Protein AF-A0A6N2MZP7-F1 (afdb_monomer)

pLDDT: mean 82.88, std 19.21, range [31.09, 98.25]

Organism: Salix viminalis (NCBI:txid40686)

Radius of gyration: 21.7 Å; Cα contacts (8 Å, |Δi|>4): 270; chains: 1; bounding box: 64×43×62 Å

Foldseek 3Di:
DVVLVVLLVCLLPHDLVSVVVSLVVLLVVLVVLQVVPPDDPVVLVSLLSLLVSLLNQLFDDLVCQVCLQQVPPVNVVSVVVSVVSNPSSLVSLLSSCVSCVQSSLVSLQVLCVVQLPDPDLSCLRSLLSSLVSLLSNLVNDDLVCLLVCPDCNVVVLVCLLQGDGPNLLRQSNLLSSLSSNLSSLSNCLNVVVSVVSNLCCCLDCSHCVPPDPVRNLNSLVSVLSSCVSNVVSCLVVLVVSCVSCVVVVVVLVVVVVVVVPDDDDDPVVVVVVSVVCVPPRCCSSVVSSVVSVVVVVVD

Structure (mmCIF, N/CA/C/O backbone):
data_AF-A0A6N2MZP7-F1
#
_entry.id   AF-A0A6N2MZP7-F1
#
loop_
_atom_site.group_PDB
_atom_site.id
_atom_site.type_symbol
_atom_site.label_atom_id
_atom_site.label_alt_id
_atom_site.label_comp_id
_atom_site.label_asym_id
_atom_site.label_entity_id
_atom_site.label_seq_id
_atom_site.pdbx_PDB_ins_code
_atom_site.Cartn_x
_atom_site.Cartn_y
_atom_site.Cartn_z
_atom_site.occupancy
_atom_site.B_iso_or_equiv
_atom_site.auth_seq_id
_atom_site.auth_comp_id
_atom_site.auth_asym_id
_atom_site.auth_atom_id
_atom_site.pdbx_PDB_model_num
ATOM 1 N N . MET A 1 1 ? -22.505 4.270 25.447 1.00 50.53 1 MET A N 1
ATOM 2 C CA . MET A 1 1 ? -22.653 3.051 24.611 1.00 50.53 1 MET A CA 1
ATOM 3 C C . MET A 1 1 ? -23.547 3.249 23.389 1.00 50.53 1 MET A C 1
ATOM 5 O O . MET A 1 1 ? -23.075 2.919 22.314 1.00 50.53 1 MET A O 1
ATOM 9 N N . LYS A 1 2 ? -24.764 3.816 23.495 1.00 56.28 2 LYS A N 1
ATOM 10 C CA . LYS A 1 2 ? -25.564 4.206 22.306 1.00 56.28 2 LYS A CA 1
ATOM 11 C C . LYS A 1 2 ? -24.801 5.143 21.355 1.00 56.28 2 LYS A C 1
ATOM 13 O O . LYS A 1 2 ? -24.901 5.003 20.145 1.00 56.28 2 LYS A O 1
ATOM 18 N N . TYR A 1 3 ? -23.960 6.007 21.923 1.00 61.19 3 TYR A N 1
ATOM 19 C CA . TYR A 1 3 ? -23.133 6.946 21.171 1.00 61.19 3 TYR A CA 1
ATOM 20 C C . TYR A 1 3 ? -22.141 6.284 20.206 1.00 61.19 3 TYR A C 1
ATOM 22 O O . TYR A 1 3 ? -22.028 6.772 19.101 1.00 61.19 3 TYR A O 1
ATOM 30 N N . CYS A 1 4 ? -21.496 5.153 20.534 1.00 66.50 4 CYS A N 1
ATOM 31 C CA . CYS A 1 4 ? -20.529 4.530 19.610 1.00 66.50 4 CYS A CA 1
ATOM 32 C C . CYS A 1 4 ? -21.203 3.960 18.355 1.00 66.50 4 CYS A C 1
ATOM 34 O O . CYS A 1 4 ? -20.710 4.169 17.254 1.00 66.50 4 CYS A O 1
ATOM 36 N N . HIS A 1 5 ? -22.344 3.279 18.507 1.00 72.31 5 HIS A N 1
ATOM 37 C CA . HIS A 1 5 ? -23.107 2.781 17.357 1.00 72.31 5 HIS A CA 1
ATOM 38 C C . HIS A 1 5 ? -23.612 3.928 16.479 1.00 72.31 5 HIS A C 1
ATOM 40 O O . HIS A 1 5 ? -23.524 3.841 15.258 1.00 72.31 5 HIS A O 1
ATOM 46 N N . LEU A 1 6 ? -24.081 5.014 17.102 1.00 71.06 6 LEU A N 1
ATOM 47 C CA . LEU A 1 6 ? -24.488 6.212 16.379 1.00 71.06 6 LEU A CA 1
ATOM 48 C C . LEU A 1 6 ? -23.296 6.864 15.667 1.00 71.06 6 LEU A C 1
ATOM 50 O O . LEU A 1 6 ? -23.404 7.162 14.490 1.00 71.06 6 LEU A O 1
ATOM 54 N N . SER A 1 7 ? -22.145 7.007 16.326 1.00 74.88 7 SER A N 1
ATOM 55 C CA . SER A 1 7 ? -20.925 7.543 15.712 1.00 74.88 7 SER A CA 1
ATOM 56 C C . SER A 1 7 ? -20.501 6.741 14.484 1.00 74.88 7 SER A C 1
ATOM 58 O O . SER A 1 7 ? -20.156 7.340 13.474 1.00 74.88 7 SER A O 1
ATOM 60 N N . PHE A 1 8 ? -20.568 5.405 14.530 1.00 79.25 8 PHE A N 1
ATOM 61 C CA . PHE A 1 8 ? -20.254 4.577 13.361 1.00 79.25 8 PHE A CA 1
ATOM 62 C C . PHE A 1 8 ? -21.250 4.774 12.222 1.00 79.25 8 PHE A C 1
ATOM 64 O O . PHE A 1 8 ? -20.831 4.905 11.078 1.00 79.25 8 PHE A O 1
ATOM 71 N N . TYR A 1 9 ? -22.548 4.817 12.528 1.00 74.75 9 TYR A N 1
ATOM 72 C CA . TYR A 1 9 ? -23.576 5.072 11.523 1.00 74.75 9 TYR A CA 1
ATOM 73 C C . TYR A 1 9 ? -23.403 6.451 10.877 1.00 74.75 9 TYR A C 1
ATOM 75 O O . TYR A 1 9 ? -23.438 6.567 9.658 1.00 74.75 9 TYR A O 1
ATOM 83 N N . VAL A 1 10 ? -23.165 7.489 11.680 1.00 73.06 10 VAL A N 1
ATOM 84 C CA . VAL A 1 10 ? -22.989 8.862 11.190 1.00 73.06 10 VAL A CA 1
ATOM 85 C C . VAL A 1 10 ? -21.714 8.966 10.349 1.00 73.06 10 VAL A C 1
ATOM 87 O O . VAL A 1 10 ? -21.762 9.496 9.250 1.00 73.06 10 VAL A O 1
ATOM 90 N N . MET A 1 11 ? -20.597 8.373 10.781 1.00 78.56 11 MET A N 1
ATOM 91 C CA . MET A 1 11 ? -19.343 8.414 10.015 1.00 78.56 11 MET A CA 1
ATOM 92 C C . MET A 1 11 ? -19.419 7.652 8.686 1.00 78.56 11 MET A C 1
ATOM 94 O O . MET A 1 11 ? -18.629 7.920 7.799 1.00 78.56 11 MET A O 1
ATOM 98 N N . GLN A 1 12 ? -20.362 6.720 8.522 1.00 78.19 12 GLN A N 1
ATOM 99 C CA . GLN A 1 12 ? -20.598 6.051 7.237 1.00 78.19 12 GLN A CA 1
ATOM 100 C C . GLN A 1 12 ? -21.461 6.867 6.265 1.00 78.19 12 GLN A C 1
ATOM 102 O O . GLN A 1 12 ? -21.449 6.560 5.079 1.00 78.19 12 GLN A O 1
ATOM 107 N N . ASN A 1 13 ? -22.227 7.854 6.745 1.00 74.88 13 ASN A N 1
ATOM 108 C CA . ASN A 1 13 ? -23.308 8.482 5.974 1.00 74.88 13 ASN A CA 1
ATOM 109 C C . ASN A 1 13 ? -23.256 10.023 5.941 1.00 74.88 13 ASN A C 1
ATOM 111 O O . ASN A 1 13 ? -24.197 10.634 5.439 1.00 74.88 13 ASN A O 1
ATOM 115 N N . CYS A 1 14 ? -22.234 10.671 6.508 1.00 64.81 14 CYS A N 1
ATOM 116 C CA . CYS A 1 14 ? -22.208 12.130 6.683 1.00 64.81 14 CYS A CA 1
ATOM 117 C C . CYS A 1 14 ? -21.006 12.819 6.024 1.00 64.81 14 CYS A C 1
ATOM 119 O O . CYS A 1 14 ? -20.012 12.189 5.681 1.00 64.81 14 CYS A O 1
ATOM 121 N N . GLU A 1 15 ? -21.137 14.139 5.868 1.00 64.00 15 GLU A N 1
ATOM 122 C CA . GLU A 1 15 ? -20.169 15.040 5.235 1.00 64.00 15 GLU A CA 1
ATOM 123 C C . GLU A 1 15 ? -18.904 15.282 6.088 1.00 64.00 15 GLU A C 1
ATOM 125 O O . GLU A 1 15 ? -18.882 15.047 7.303 1.00 64.00 15 GLU A O 1
ATOM 130 N N . VAL A 1 16 ? -17.859 15.813 5.440 1.00 63.22 16 VAL A N 1
ATOM 131 C CA . VAL A 1 16 ? -16.480 15.981 5.945 1.00 63.22 16 VAL A CA 1
ATOM 132 C C . VAL A 1 16 ? -16.395 16.617 7.343 1.00 63.22 16 VAL A C 1
ATOM 134 O O . VAL A 1 16 ? -15.703 16.082 8.214 1.00 63.22 16 VAL A O 1
ATOM 137 N N . ASP A 1 17 ? -17.134 17.699 7.605 1.00 65.56 17 ASP A N 1
ATOM 138 C CA . ASP A 1 17 ? -17.089 18.422 8.891 1.00 65.56 17 ASP A CA 1
ATOM 139 C C . ASP A 1 17 ? -17.598 17.578 10.070 1.00 65.56 17 ASP A C 1
ATOM 141 O O . ASP A 1 17 ? -17.112 17.665 11.205 1.00 65.56 17 ASP A O 1
ATOM 145 N N . THR A 1 18 ? -18.564 16.701 9.796 1.00 73.81 18 THR A N 1
ATOM 146 C CA . THR A 1 18 ? -19.097 15.779 10.801 1.00 73.81 18 THR A CA 1
ATOM 147 C C . THR A 1 18 ? -18.103 14.646 11.057 1.00 73.81 18 THR A C 1
ATOM 149 O O . THR A 1 18 ? -17.923 14.233 12.208 1.00 73.81 18 THR A O 1
ATOM 152 N N . THR A 1 19 ? -17.397 14.185 10.018 1.00 76.19 19 THR A N 1
ATOM 153 C CA . THR A 1 19 ? -16.364 13.149 10.139 1.00 76.19 19 THR A CA 1
ATOM 154 C C . THR A 1 19 ? -15.245 13.570 11.084 1.00 76.19 19 THR A C 1
ATOM 156 O O . THR A 1 19 ? -14.879 12.782 11.958 1.00 76.19 19 THR A O 1
ATOM 159 N N . PHE A 1 20 ? -14.757 14.811 11.005 1.00 80.38 20 PHE A N 1
ATOM 160 C CA . PHE A 1 20 ? -13.697 15.299 11.897 1.00 80.38 20 PHE A CA 1
ATOM 161 C C . PHE A 1 20 ? -14.066 15.155 13.383 1.00 80.38 20 PHE A C 1
ATOM 163 O O . PHE A 1 20 ? -13.331 14.551 14.172 1.00 80.38 20 PHE A O 1
ATOM 170 N N . SER A 1 21 ? -15.258 15.626 13.757 1.0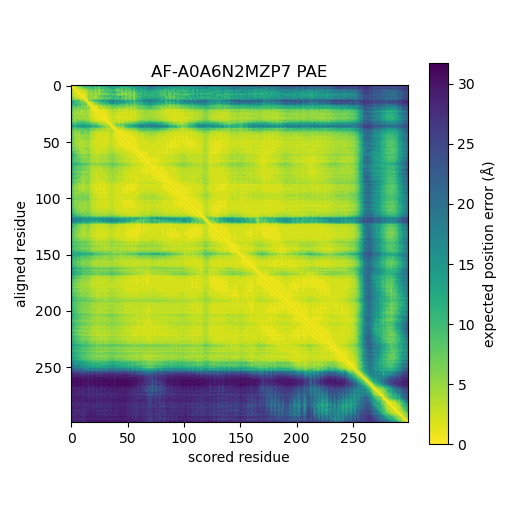0 82.81 21 SER A N 1
ATOM 171 C CA . SER A 1 21 ? -15.762 15.533 15.134 1.00 82.81 21 SER A CA 1
ATOM 172 C C . SER A 1 21 ? -15.882 14.078 15.607 1.00 82.81 21 SER A C 1
ATOM 174 O O . SER A 1 21 ? -15.596 13.754 16.765 1.00 82.81 21 SER A O 1
ATOM 176 N N . ILE A 1 22 ? -16.266 13.168 14.708 1.00 85.81 22 ILE A N 1
ATOM 177 C CA . ILE A 1 22 ? -16.372 11.744 15.034 1.00 85.81 22 ILE A CA 1
ATOM 178 C C . ILE A 1 22 ? -14.992 11.109 15.194 1.00 85.81 22 ILE A C 1
ATOM 180 O O . ILE A 1 22 ? -14.789 10.351 16.143 1.00 85.81 22 ILE A O 1
ATOM 184 N N . VAL A 1 23 ? -14.029 11.427 14.330 1.00 88.88 23 VAL A N 1
ATOM 185 C CA . VAL A 1 23 ? -12.658 10.909 14.437 1.00 88.88 23 VAL A CA 1
ATOM 186 C C . VAL A 1 23 ? -12.011 11.347 15.751 1.00 88.88 23 VAL A C 1
ATOM 188 O O . VAL A 1 23 ? -11.354 10.531 16.407 1.00 88.88 23 VAL A O 1
ATOM 191 N N . GLN A 1 24 ? -12.256 12.580 16.204 1.00 89.44 24 GLN A N 1
ATOM 192 C CA . GLN A 1 24 ? -11.825 13.039 17.528 1.00 89.44 24 GLN A CA 1
ATOM 193 C C . GLN A 1 24 ? -12.458 12.215 18.654 1.00 89.44 24 GLN A C 1
ATOM 195 O O . GLN A 1 24 ? -11.746 11.697 19.519 1.00 89.44 24 GLN A O 1
ATOM 200 N N . PHE A 1 25 ? -13.781 12.024 18.621 1.00 90.50 25 PHE A N 1
ATOM 201 C CA . PHE A 1 25 ? -14.484 11.201 19.607 1.00 90.50 25 PHE A CA 1
ATOM 202 C C . PHE A 1 25 ? -13.947 9.762 19.647 1.00 90.50 25 PHE A C 1
ATOM 204 O O . PHE A 1 25 ? -13.659 9.231 20.724 1.00 90.50 25 PHE A O 1
ATOM 211 N N . LEU A 1 26 ? -13.772 9.130 18.482 1.00 92.50 26 LEU A N 1
ATOM 212 C CA . LEU A 1 26 ? -13.233 7.775 18.374 1.00 92.50 26 LEU A CA 1
ATOM 213 C C . LEU A 1 26 ? -11.785 7.713 18.866 1.00 92.50 26 LEU A C 1
ATOM 215 O O . LEU A 1 26 ? -11.427 6.767 19.563 1.00 92.50 26 LEU A O 1
ATOM 219 N N . SER A 1 27 ? -10.975 8.736 18.594 1.00 92.44 27 SER A N 1
ATOM 220 C CA . SER A 1 27 ? -9.601 8.834 19.096 1.00 92.44 27 SER A CA 1
ATOM 221 C C . SER A 1 27 ? -9.554 8.912 20.621 1.00 92.44 27 SER A C 1
ATOM 223 O O . SER A 1 27 ? -8.791 8.172 21.248 1.00 92.44 27 SER A O 1
ATOM 225 N N . CYS A 1 28 ? -10.407 9.735 21.241 1.00 91.62 28 CYS A N 1
ATOM 226 C CA . CYS A 1 28 ? -10.557 9.772 22.697 1.00 91.62 28 CYS A CA 1
ATOM 227 C C . CYS A 1 28 ? -11.013 8.414 23.240 1.00 91.62 28 CYS A C 1
ATOM 229 O O . CYS A 1 28 ? -10.456 7.918 24.219 1.00 91.62 28 CYS A O 1
ATOM 231 N N . TYR A 1 29 ? -11.982 7.772 22.585 1.00 91.88 29 TYR A N 1
ATOM 232 C CA . TYR A 1 29 ? -12.467 6.464 23.007 1.00 91.88 29 TYR A CA 1
ATOM 233 C C . TYR A 1 29 ? -11.361 5.397 22.949 1.00 91.88 29 TYR A C 1
ATOM 235 O O . TYR A 1 29 ? -11.150 4.686 23.932 1.00 91.88 29 TYR A O 1
ATOM 243 N N . VAL A 1 30 ? -10.581 5.339 21.868 1.00 92.94 30 VAL A N 1
ATOM 244 C CA . VAL A 1 30 ? -9.409 4.455 21.746 1.00 92.94 30 VAL A CA 1
ATOM 245 C C . VAL A 1 30 ? -8.348 4.785 22.801 1.00 92.94 30 VAL A C 1
ATOM 247 O O . VAL A 1 30 ? -7.756 3.875 23.379 1.00 92.94 30 VAL A O 1
ATOM 250 N N . ALA A 1 31 ? -8.135 6.061 23.133 1.00 91.62 31 ALA A N 1
ATOM 251 C CA . ALA A 1 31 ? -7.221 6.441 24.209 1.00 91.62 31 ALA A CA 1
ATOM 252 C C . ALA A 1 31 ? -7.657 5.863 25.567 1.00 91.62 31 ALA A C 1
ATOM 254 O O . ALA A 1 31 ? -6.814 5.345 26.297 1.00 91.62 31 ALA A O 1
ATOM 255 N N . THR A 1 32 ? -8.962 5.846 25.869 1.00 90.31 32 THR A N 1
ATOM 256 C CA . THR A 1 32 ? -9.476 5.190 27.088 1.00 90.31 32 THR A CA 1
ATOM 257 C C . THR A 1 32 ? -9.339 3.667 27.066 1.00 90.31 32 THR A C 1
ATOM 259 O O . THR A 1 32 ? -9.322 3.043 28.120 1.00 90.31 32 THR A O 1
ATOM 262 N N . MET A 1 33 ? -9.212 3.038 25.893 1.00 90.75 33 MET A N 1
ATOM 263 C CA . MET A 1 33 ? -8.975 1.593 25.803 1.00 90.75 33 MET A CA 1
ATOM 264 C C . MET A 1 33 ? -7.556 1.203 26.222 1.00 90.75 33 MET A C 1
ATOM 266 O O . MET A 1 33 ? -7.365 0.097 26.717 1.00 90.75 33 MET A O 1
ATOM 270 N N . LYS A 1 34 ? -6.571 2.103 26.083 1.00 84.62 34 LYS A N 1
ATOM 271 C CA . LYS A 1 34 ? -5.174 1.836 26.473 1.00 84.62 34 LYS A CA 1
ATOM 272 C C . LYS A 1 34 ? -5.030 1.478 27.952 1.00 84.62 34 LYS A C 1
ATOM 274 O O . LYS A 1 34 ? -4.167 0.681 28.297 1.00 84.62 34 LYS A O 1
ATOM 279 N N . SER A 1 35 ? -5.871 2.045 28.819 1.00 83.88 35 SER A N 1
ATOM 280 C CA . SER A 1 35 ? -5.863 1.748 30.256 1.00 83.88 35 SER A CA 1
ATOM 281 C C . SER A 1 35 ? -6.611 0.462 30.624 1.00 83.88 35 SER A C 1
ATOM 283 O O . SER A 1 35 ? -6.569 0.048 31.778 1.00 83.88 35 SER A O 1
ATOM 285 N N . LEU A 1 36 ? -7.293 -0.180 29.671 1.00 78.06 36 LEU A N 1
ATOM 286 C CA . LEU A 1 36 ? -8.185 -1.318 29.898 1.00 78.06 36 LEU A CA 1
ATOM 287 C C . LEU A 1 36 ? -7.597 -2.632 29.358 1.00 78.06 36 LEU A C 1
ATOM 289 O O . LEU A 1 36 ? -8.335 -3.423 28.787 1.00 78.06 36 LEU A O 1
ATOM 293 N N . SER A 1 37 ? -6.288 -2.863 29.499 1.00 78.88 37 SER A N 1
ATOM 294 C CA . SER A 1 37 ? -5.642 -4.101 29.033 1.00 78.88 37 SER A CA 1
ATOM 295 C C . SER A 1 37 ? -5.858 -5.260 30.027 1.00 78.88 37 SER A C 1
ATOM 297 O O . SER A 1 37 ? -5.496 -5.096 31.195 1.00 78.88 37 SER A O 1
ATOM 299 N N . PRO A 1 38 ? -6.410 -6.424 29.615 1.00 83.88 38 PRO A N 1
ATOM 300 C CA . PRO A 1 38 ? -6.836 -6.790 28.259 1.00 83.88 38 PRO A CA 1
ATOM 301 C C . PRO A 1 38 ? -8.231 -6.256 27.881 1.00 83.88 38 PRO A C 1
ATOM 303 O O . PRO A 1 38 ? -9.134 -6.161 28.716 1.00 83.88 38 PRO A O 1
ATOM 306 N N . LEU A 1 39 ? -8.429 -5.964 26.589 1.00 89.12 39 LEU A N 1
ATOM 307 C CA . LEU A 1 39 ? -9.709 -5.474 26.066 1.00 89.12 39 LEU A CA 1
ATOM 308 C C . LEU A 1 39 ? -10.813 -6.534 26.173 1.00 89.12 39 LEU A C 1
ATOM 310 O O . LEU A 1 39 ? -10.602 -7.710 25.885 1.00 89.12 39 LEU A O 1
ATOM 314 N N . ARG A 1 40 ? -12.031 -6.100 26.511 1.00 90.44 40 ARG A N 1
ATOM 315 C CA . ARG A 1 40 ? -13.222 -6.964 26.526 1.00 90.44 40 ARG A CA 1
ATOM 316 C C . ARG A 1 40 ? -13.735 -7.223 25.111 1.00 90.44 40 ARG A C 1
ATOM 318 O O . ARG A 1 40 ? -13.585 -6.376 24.232 1.00 90.44 40 ARG A O 1
ATOM 325 N N . GLU A 1 41 ? -14.474 -8.315 24.932 1.00 89.75 41 GLU A N 1
ATOM 326 C CA . GLU A 1 41 ? -15.105 -8.712 23.661 1.00 89.75 41 GLU A CA 1
ATOM 327 C C . GLU A 1 41 ? -15.862 -7.561 22.979 1.00 89.75 41 GLU A C 1
ATOM 329 O O . GLU A 1 41 ? -15.677 -7.282 21.798 1.00 89.75 41 GLU A O 1
ATOM 334 N N . LYS A 1 42 ? -16.636 -6.791 23.749 1.00 89.12 42 LYS A N 1
ATOM 335 C CA . LYS A 1 42 ? -17.354 -5.624 23.225 1.00 89.12 42 LYS A CA 1
ATOM 336 C C . LYS A 1 42 ? -16.432 -4.521 22.690 1.00 89.12 42 LYS A C 1
ATOM 338 O O . LYS A 1 42 ? -16.775 -3.848 21.723 1.00 89.12 42 LYS A O 1
ATOM 343 N N . GLN A 1 43 ? -15.281 -4.306 23.322 1.00 90.75 43 GLN A N 1
ATOM 344 C CA . GLN A 1 43 ? -14.297 -3.319 22.866 1.00 90.75 43 GLN A CA 1
ATOM 345 C C . GLN A 1 43 ? -13.597 -3.808 21.598 1.00 90.75 43 GLN A C 1
ATOM 347 O O . GLN A 1 43 ? -13.423 -3.018 20.677 1.00 90.75 43 GLN A O 1
ATOM 352 N N . LEU A 1 44 ? -13.290 -5.106 21.514 1.00 92.06 44 LEU A N 1
ATOM 353 C CA . LEU A 1 44 ? -12.769 -5.733 20.296 1.00 92.06 44 LEU A CA 1
ATOM 354 C C . LEU A 1 44 ? -13.770 -5.623 19.136 1.00 92.06 44 LEU A C 1
ATOM 356 O O . LEU A 1 44 ? -13.385 -5.273 18.024 1.00 92.06 44 LEU A O 1
ATOM 360 N N . HIS A 1 45 ? -15.066 -5.805 19.401 1.00 92.31 45 HIS A N 1
ATOM 361 C CA . HIS A 1 45 ? -16.111 -5.569 18.404 1.00 92.31 45 HIS A CA 1
ATOM 362 C C . HIS A 1 45 ? -16.139 -4.106 17.930 1.00 92.31 45 HIS A C 1
ATOM 364 O O . HIS A 1 45 ? -16.207 -3.842 16.731 1.00 92.31 45 HIS A O 1
ATOM 370 N N . HIS A 1 46 ? -16.037 -3.134 18.846 1.00 92.62 46 HIS A N 1
ATOM 371 C CA . HIS A 1 46 ? -15.956 -1.722 18.458 1.00 92.62 46 HIS A CA 1
ATOM 372 C C . HIS A 1 46 ? -14.697 -1.410 17.641 1.00 92.62 46 HIS A C 1
ATOM 374 O O . HIS A 1 46 ? -14.784 -0.616 16.711 1.00 92.62 46 HIS A O 1
ATOM 380 N N . VAL A 1 47 ? -13.555 -2.027 17.960 1.00 94.38 47 VAL A N 1
ATOM 381 C CA . VAL A 1 47 ? -12.330 -1.925 17.154 1.00 94.38 47 VAL A CA 1
ATOM 382 C C . VAL A 1 47 ? -12.581 -2.423 15.731 1.00 94.38 47 VAL A C 1
ATOM 384 O O . VAL A 1 47 ? -12.265 -1.707 14.786 1.00 94.38 47 VAL A O 1
ATOM 387 N N . GLY A 1 48 ? -13.209 -3.592 15.568 1.00 94.88 48 GLY A N 1
ATOM 388 C CA . GLY A 1 48 ? -13.584 -4.109 14.248 1.00 94.88 48 GLY A CA 1
ATOM 389 C C . GLY A 1 48 ? -14.435 -3.109 13.460 1.00 94.88 48 GLY A C 1
ATOM 390 O O . GLY A 1 48 ? -14.106 -2.768 12.328 1.00 94.88 48 GLY A O 1
ATOM 391 N N . ARG A 1 49 ? -15.459 -2.530 14.101 1.00 93.75 49 ARG A N 1
ATOM 392 C CA . ARG A 1 49 ? -16.294 -1.488 13.482 1.00 93.75 49 ARG A CA 1
ATOM 393 C C . ARG A 1 49 ? -15.512 -0.224 13.126 1.00 93.75 49 ARG A C 1
ATOM 395 O O . ARG A 1 49 ? -15.753 0.339 12.068 1.00 93.75 49 ARG A O 1
ATOM 402 N N . MET A 1 50 ? -14.573 0.224 13.961 1.00 94.69 50 MET A N 1
ATOM 403 C CA . MET A 1 50 ? -13.709 1.362 13.616 1.00 94.69 50 MET A CA 1
ATOM 404 C C . MET A 1 50 ? -12.902 1.078 12.350 1.00 94.69 50 MET A C 1
ATOM 406 O O . MET A 1 50 ? -12.853 1.930 11.471 1.00 94.69 50 MET A O 1
ATOM 410 N N . LEU A 1 51 ? -12.298 -0.109 12.248 1.00 96.75 51 LEU A N 1
ATOM 411 C CA . LEU A 1 51 ? -11.490 -0.508 11.094 1.00 96.75 51 LEU A CA 1
ATOM 412 C C . LEU A 1 51 ? -12.323 -0.568 9.809 1.00 96.75 51 LEU A C 1
ATOM 414 O O . LEU A 1 51 ? -11.884 -0.066 8.778 1.00 96.75 51 LEU A O 1
ATOM 418 N N . GLU A 1 52 ? -13.545 -1.100 9.887 1.00 94.88 52 GLU A N 1
ATOM 419 C CA . GLU A 1 52 ? -14.493 -1.102 8.768 1.00 94.88 52 GLU A CA 1
ATOM 420 C C . GLU A 1 52 ? -14.833 0.316 8.302 1.00 94.88 52 GLU A C 1
ATOM 422 O O . GLU A 1 52 ? -14.802 0.587 7.102 1.00 94.88 52 GLU A O 1
ATOM 427 N N . VAL A 1 53 ? -15.125 1.239 9.228 1.00 93.25 53 VAL A N 1
ATOM 428 C CA . VAL A 1 53 ? -15.444 2.618 8.836 1.00 93.25 53 VAL A CA 1
ATOM 429 C C . VAL A 1 53 ? -14.214 3.339 8.291 1.00 93.25 53 VAL A C 1
ATOM 431 O O . VAL A 1 53 ? -14.330 4.004 7.269 1.00 93.25 53 VAL A O 1
ATOM 434 N N . ILE A 1 54 ? -13.034 3.175 8.897 1.00 95.38 54 ILE A N 1
ATOM 435 C CA . ILE A 1 54 ? -11.789 3.737 8.352 1.00 95.38 54 ILE A CA 1
ATOM 436 C C . ILE A 1 54 ? -11.583 3.237 6.920 1.00 95.38 54 ILE A C 1
ATOM 438 O O . ILE A 1 54 ? -11.391 4.047 6.023 1.00 95.38 54 ILE A O 1
ATOM 442 N N . CYS A 1 55 ? -11.680 1.924 6.684 1.00 95.56 55 CYS A N 1
ATOM 443 C CA . CYS A 1 55 ? -11.519 1.342 5.352 1.00 95.56 55 CYS A CA 1
ATOM 444 C C . CYS A 1 55 ? -12.531 1.895 4.342 1.00 95.56 55 CYS A C 1
ATOM 446 O O . CYS A 1 55 ? -12.163 2.136 3.198 1.00 95.56 55 CYS A O 1
ATOM 448 N N . ALA A 1 56 ? -13.785 2.104 4.746 1.00 93.00 56 ALA A N 1
ATOM 449 C CA . ALA A 1 56 ? -14.801 2.684 3.875 1.00 93.00 56 ALA A CA 1
ATOM 450 C C . ALA A 1 56 ? -14.505 4.153 3.538 1.00 93.00 56 ALA A C 1
ATOM 452 O O . ALA A 1 56 ? -14.617 4.543 2.383 1.00 93.00 56 ALA A O 1
ATOM 453 N N . GLN A 1 57 ? -14.102 4.950 4.530 1.00 92.88 57 GLN A N 1
ATOM 454 C CA . GLN A 1 57 ? -13.910 6.396 4.387 1.00 92.88 57 GLN A CA 1
ATOM 455 C C . GLN A 1 57 ? -12.625 6.770 3.652 1.00 92.88 57 GLN A C 1
ATOM 457 O O . GLN A 1 57 ? -12.564 7.819 3.029 1.00 92.88 57 GLN A O 1
ATOM 462 N N . ILE A 1 58 ? -11.589 5.930 3.703 1.00 95.50 58 ILE A N 1
ATOM 463 C CA . ILE A 1 58 ? -10.382 6.207 2.926 1.00 95.50 58 ILE A CA 1
ATOM 464 C C . ILE A 1 58 ? -10.565 5.890 1.441 1.00 95.50 58 ILE A C 1
ATOM 466 O O . ILE A 1 58 ? -9.703 6.276 0.676 1.00 95.50 58 ILE A O 1
ATOM 470 N N . ARG A 1 59 ? -11.603 5.177 0.992 1.00 95.38 59 ARG A N 1
ATOM 471 C CA . ARG A 1 59 ? -11.751 4.835 -0.435 1.00 95.38 59 ARG A CA 1
ATOM 472 C C . ARG A 1 59 ? -12.037 6.087 -1.260 1.00 95.38 59 ARG A C 1
ATOM 474 O O . ARG A 1 59 ? -12.823 6.930 -0.845 1.00 95.38 59 ARG A O 1
ATOM 481 N N . TYR A 1 60 ? -11.427 6.173 -2.439 1.00 95.69 60 TYR A N 1
ATOM 482 C CA . TYR A 1 60 ? -11.842 7.151 -3.443 1.00 95.69 60 TYR A CA 1
ATOM 483 C C . TYR A 1 60 ? -13.270 6.872 -3.912 1.00 95.69 60 TYR A C 1
ATOM 485 O O . TYR A 1 60 ? -13.722 5.722 -3.900 1.00 95.69 60 TYR A O 1
ATOM 493 N N . ASP A 1 61 ? -13.960 7.922 -4.352 1.00 94.50 61 ASP A N 1
ATOM 494 C CA . ASP A 1 61 ? -15.223 7.764 -5.062 1.00 94.50 61 ASP A CA 1
ATOM 495 C C . ASP A 1 61 ? -14.941 7.264 -6.496 1.00 94.50 61 ASP A C 1
ATOM 497 O O . ASP A 1 61 ? -14.196 7.922 -7.236 1.00 94.50 61 ASP A O 1
ATOM 501 N N . PRO A 1 62 ? -15.521 6.122 -6.922 1.00 94.62 62 PRO A N 1
ATOM 502 C CA . PRO A 1 62 ? -15.342 5.595 -8.271 1.00 94.62 62 PRO A CA 1
ATOM 503 C C . PRO A 1 62 ? -15.700 6.568 -9.402 1.00 94.62 62 PRO A C 1
ATOM 505 O O . PRO A 1 62 ? -15.245 6.354 -10.527 1.00 94.62 62 PRO A O 1
ATOM 508 N N . ILE A 1 63 ? -16.489 7.622 -9.144 1.00 95.19 63 ILE A N 1
ATOM 509 C CA . ILE A 1 63 ? -16.803 8.641 -10.161 1.00 95.19 63 ILE A CA 1
ATOM 510 C C . ILE A 1 63 ? -15.556 9.369 -10.680 1.00 95.19 63 ILE A C 1
ATOM 512 O O . ILE A 1 63 ? -15.544 9.781 -11.836 1.00 95.19 63 ILE A O 1
ATOM 516 N N . TYR A 1 64 ? -14.506 9.496 -9.861 1.00 95.94 64 TYR A N 1
ATOM 517 C CA . TYR A 1 64 ? -13.275 10.208 -10.220 1.00 95.94 64 TYR A CA 1
ATOM 518 C C . TYR A 1 64 ? -12.187 9.291 -10.780 1.00 95.94 64 TYR A C 1
ATOM 520 O O . TYR A 1 64 ? -11.078 9.752 -11.051 1.00 95.94 64 TYR A O 1
ATOM 528 N N . ARG A 1 65 ? -12.462 7.992 -10.958 1.00 94.75 65 ARG A N 1
ATOM 529 C CA . ARG A 1 65 ? -11.453 6.990 -11.336 1.00 94.75 65 ARG A CA 1
ATOM 530 C C . ARG A 1 65 ? -10.630 7.398 -12.556 1.00 94.75 65 ARG A C 1
ATOM 532 O O . ARG A 1 65 ? -9.403 7.331 -12.510 1.00 94.75 65 ARG A O 1
ATOM 539 N N . ASP A 1 66 ? -11.294 7.826 -13.624 1.00 94.81 66 ASP A N 1
ATOM 540 C CA . ASP A 1 66 ? -10.621 8.183 -14.874 1.00 94.81 66 ASP A CA 1
ATOM 541 C C . ASP A 1 66 ? -9.786 9.464 -14.707 1.00 94.81 66 ASP A C 1
ATOM 543 O O . ASP A 1 66 ? -8.656 9.541 -15.194 1.00 94.81 66 ASP A O 1
ATOM 547 N N . ASN A 1 67 ? -10.296 10.441 -13.947 1.00 96.50 67 ASN A N 1
ATOM 548 C CA . ASN A 1 67 ? -9.574 11.672 -13.619 1.00 96.50 67 ASN A CA 1
ATOM 549 C C . ASN A 1 67 ? -8.306 11.377 -12.802 1.00 96.50 67 ASN A C 1
ATOM 551 O O . ASN A 1 67 ? -7.246 11.942 -13.077 1.00 96.50 67 ASN A O 1
ATOM 555 N N . LEU A 1 68 ? -8.400 10.466 -11.828 1.00 95.75 68 LEU A N 1
ATOM 556 C CA . LEU A 1 68 ? -7.303 10.036 -10.956 1.00 95.75 68 LEU A CA 1
ATOM 557 C C . LEU A 1 68 ? -6.238 9.215 -11.706 1.00 95.75 68 LEU A C 1
ATOM 559 O O . LEU A 1 68 ? -5.038 9.340 -11.430 1.00 95.75 68 LEU A O 1
ATOM 563 N N . ASP A 1 69 ? -6.656 8.388 -12.668 1.00 94.00 69 ASP A N 1
ATOM 564 C CA . ASP A 1 69 ? -5.739 7.577 -13.475 1.00 94.00 69 ASP A CA 1
ATOM 565 C C . ASP A 1 69 ? -4.963 8.432 -14.490 1.00 94.00 69 ASP A C 1
ATOM 567 O O . ASP A 1 69 ? -3.734 8.331 -14.605 1.00 94.00 69 ASP A O 1
ATOM 571 N N . MET A 1 70 ? -5.663 9.349 -15.165 1.00 91.75 70 MET A N 1
ATOM 572 C CA . MET A 1 70 ? -5.064 10.312 -16.098 1.00 91.75 70 MET A CA 1
ATOM 573 C C . MET A 1 70 ? -4.308 11.443 -15.390 1.00 91.75 70 MET A C 1
ATOM 575 O O . MET A 1 70 ? -3.432 12.063 -15.995 1.00 91.75 70 MET A O 1
ATOM 579 N N . LEU A 1 71 ? -4.612 11.685 -14.112 1.00 93.25 71 LEU A N 1
ATOM 580 C CA . LEU A 1 71 ? -4.109 12.794 -13.302 1.00 93.25 71 LEU A CA 1
ATOM 581 C C . LEU A 1 71 ? -4.371 14.166 -13.948 1.00 93.25 71 LEU A C 1
ATOM 583 O O . LEU A 1 71 ? -3.482 15.021 -14.047 1.00 93.25 71 LEU A O 1
ATOM 587 N N . ASP A 1 72 ? -5.602 14.382 -14.411 1.00 94.00 72 ASP A N 1
ATOM 588 C CA . ASP A 1 72 ? -6.033 15.683 -14.924 1.00 94.00 72 ASP A CA 1
ATOM 589 C C . ASP A 1 72 ? -6.231 16.708 -13.787 1.00 94.00 72 ASP A C 1
ATOM 591 O O . ASP A 1 72 ? -5.822 16.490 -12.646 1.00 94.00 72 ASP A O 1
ATOM 595 N N . LYS A 1 73 ? -6.805 17.879 -14.087 1.00 96.06 73 LYS A N 1
ATOM 596 C CA . LYS A 1 73 ? -7.026 18.909 -13.063 1.00 96.06 73 LYS A CA 1
ATOM 597 C C . LYS A 1 73 ? -7.914 18.404 -11.914 1.00 96.06 73 LYS A C 1
ATOM 599 O O . LYS A 1 73 ? -7.557 18.629 -10.764 1.00 96.06 73 LYS A O 1
ATOM 604 N N . ILE A 1 74 ? -9.003 17.702 -12.232 1.00 97.00 74 ILE A N 1
ATOM 605 C CA . ILE A 1 74 ? -9.938 17.151 -11.242 1.00 97.00 74 ILE A CA 1
ATOM 606 C C . ILE A 1 74 ? -9.230 16.067 -10.432 1.00 97.00 74 ILE A C 1
ATOM 608 O O . ILE A 1 74 ? -9.280 16.083 -9.209 1.00 97.00 74 ILE A O 1
ATOM 612 N N . GLY A 1 75 ? -8.497 15.173 -11.102 1.00 96.44 75 GLY A N 1
ATOM 613 C CA . GLY A 1 75 ? -7.743 14.114 -10.437 1.00 96.44 75 GLY A CA 1
ATOM 614 C C . GLY A 1 75 ? -6.710 14.652 -9.448 1.00 96.44 75 GLY A C 1
ATOM 615 O O . GLY A 1 75 ? -6.558 14.099 -8.366 1.00 96.44 75 GLY A O 1
ATOM 616 N N . ARG A 1 76 ? -6.018 15.752 -9.777 1.00 95.62 76 ARG A N 1
ATOM 617 C CA . ARG A 1 76 ? -5.058 16.389 -8.857 1.00 95.62 76 ARG A CA 1
ATOM 618 C C . ARG A 1 76 ? -5.731 17.001 -7.631 1.00 95.62 76 ARG A C 1
ATOM 620 O O . ARG A 1 76 ? -5.226 16.823 -6.527 1.00 95.62 76 ARG A O 1
ATOM 627 N N . GLU A 1 77 ? -6.839 17.709 -7.830 1.00 97.06 77 GLU A N 1
ATOM 628 C CA . GLU A 1 77 ? -7.616 18.310 -6.738 1.00 97.06 77 GLU A CA 1
ATOM 629 C C . GLU A 1 77 ? -8.195 17.225 -5.813 1.00 97.06 77 GLU A C 1
ATOM 631 O O . GLU A 1 77 ? -8.138 17.355 -4.589 1.00 97.06 77 GLU A O 1
ATOM 636 N N . GLU A 1 78 ? -8.674 16.119 -6.386 1.00 96.81 78 GLU A N 1
ATOM 637 C CA . GLU A 1 78 ? -9.197 14.977 -5.635 1.00 96.81 78 GLU A CA 1
ATOM 638 C C . GLU A 1 78 ? -8.093 14.236 -4.862 1.00 96.81 78 GLU A C 1
ATOM 640 O O . GLU A 1 78 ? -8.281 13.901 -3.693 1.00 96.81 78 GLU A O 1
ATOM 645 N N . GLU A 1 79 ? -6.909 14.028 -5.453 1.00 95.38 79 GLU A N 1
ATOM 646 C CA . GLU A 1 79 ? -5.764 13.459 -4.724 1.00 95.38 79 GLU A CA 1
ATOM 647 C C . GLU A 1 79 ? -5.344 14.337 -3.541 1.00 95.38 79 GLU A C 1
ATOM 649 O O . GLU A 1 79 ? -5.105 13.820 -2.449 1.00 95.38 79 GLU A O 1
ATOM 654 N N . GLU A 1 80 ? -5.252 15.655 -3.732 1.00 96.06 80 GLU A N 1
ATOM 655 C CA . GLU A 1 80 ? -4.890 16.591 -2.662 1.00 96.06 80 GLU A CA 1
ATOM 656 C C . GLU A 1 80 ? -5.932 16.576 -1.536 1.00 96.06 80 GLU A C 1
ATOM 658 O O . GLU A 1 80 ? -5.581 16.443 -0.358 1.00 96.06 80 GLU A O 1
ATOM 663 N N . THR A 1 81 ? -7.213 16.614 -1.906 1.00 94.12 81 THR A N 1
ATOM 664 C CA . THR A 1 81 ? -8.338 16.528 -0.969 1.00 94.12 81 THR A CA 1
ATOM 665 C C . THR A 1 81 ? -8.294 15.226 -0.176 1.00 94.12 81 THR A C 1
ATOM 667 O O . THR A 1 81 ? -8.378 15.241 1.054 1.00 94.12 81 THR A O 1
ATOM 670 N N . MET A 1 82 ? -8.090 14.094 -0.851 1.00 94.75 82 MET A N 1
ATOM 671 C CA . MET A 1 82 ? -8.019 12.788 -0.205 1.00 94.75 82 MET A CA 1
ATOM 672 C C . MET A 1 82 ? -6.797 12.662 0.715 1.00 94.75 82 MET A C 1
ATOM 674 O O . MET A 1 82 ? -6.895 12.078 1.798 1.00 94.75 82 MET A O 1
ATOM 678 N N . VAL A 1 83 ? -5.641 13.216 0.331 1.00 94.00 83 VAL A N 1
ATOM 679 C CA . VAL A 1 83 ? -4.447 13.236 1.190 1.00 94.00 83 VAL A CA 1
ATOM 680 C C . VAL A 1 83 ? -4.728 13.981 2.490 1.00 94.00 83 VAL A C 1
ATOM 682 O O . VAL A 1 83 ? -4.361 13.471 3.549 1.00 94.00 83 VAL A O 1
ATOM 685 N N . GLU A 1 84 ? -5.385 15.142 2.436 1.00 92.44 84 GLU A N 1
ATOM 686 C CA . GLU A 1 84 ? -5.773 15.883 3.640 1.00 92.44 84 GLU A CA 1
ATOM 687 C C . GLU A 1 84 ? -6.787 15.091 4.472 1.00 92.44 84 GLU A C 1
ATOM 689 O O . GLU A 1 84 ? -6.578 14.865 5.666 1.00 92.44 84 GLU A O 1
ATOM 694 N N . TYR A 1 85 ? -7.833 14.580 3.821 1.00 91.19 85 TYR A N 1
ATOM 695 C CA . TYR A 1 85 ? -8.925 13.860 4.467 1.00 91.19 85 TYR A CA 1
ATOM 696 C C . TYR A 1 85 ? -8.461 12.604 5.219 1.00 91.19 85 TYR A C 1
ATOM 698 O O . TYR A 1 85 ? -8.898 12.318 6.338 1.00 91.19 85 TYR A O 1
ATOM 706 N N . ARG A 1 86 ? -7.514 11.853 4.645 1.00 94.62 86 ARG A N 1
ATOM 707 C CA . ARG A 1 86 ? -7.010 10.607 5.238 1.00 94.62 86 ARG A CA 1
ATOM 708 C C . ARG A 1 86 ? -6.089 10.820 6.443 1.00 94.62 86 ARG A C 1
ATOM 710 O O . ARG A 1 86 ? -5.843 9.847 7.165 1.00 94.62 86 ARG A O 1
ATOM 717 N N . LYS A 1 87 ? -5.571 12.032 6.700 1.00 93.62 87 LYS A N 1
ATOM 718 C CA . LYS A 1 87 ? -4.577 12.271 7.771 1.00 93.62 87 LYS A CA 1
ATOM 719 C C . LYS A 1 87 ? -5.064 11.786 9.131 1.00 93.62 87 LYS A C 1
ATOM 721 O O . LYS A 1 87 ? -4.400 10.956 9.763 1.00 93.62 87 LYS A O 1
ATOM 726 N N . ASP A 1 88 ? -6.233 12.253 9.556 1.00 92.62 88 ASP A N 1
ATOM 727 C CA . ASP A 1 88 ? -6.777 11.931 10.877 1.00 92.62 88 ASP A CA 1
ATOM 728 C C . ASP A 1 88 ? -7.286 10.485 10.955 1.00 92.62 88 ASP A C 1
ATOM 730 O O . ASP A 1 88 ? -7.129 9.821 11.984 1.00 92.62 88 ASP A O 1
ATOM 734 N N . LEU A 1 89 ? -7.799 9.940 9.847 1.00 95.38 89 LEU A N 1
ATOM 735 C CA . LEU A 1 89 ? -8.197 8.532 9.748 1.00 95.38 89 LEU A CA 1
ATOM 736 C C . LEU A 1 89 ? -6.999 7.590 9.928 1.00 95.38 89 LEU A C 1
ATOM 738 O O . LEU A 1 89 ? -7.092 6.606 10.666 1.00 95.38 89 LEU A O 1
ATOM 742 N N . PHE A 1 90 ? -5.845 7.901 9.332 1.00 96.69 90 PHE A N 1
ATOM 743 C CA . PHE A 1 90 ? -4.627 7.117 9.544 1.00 96.69 90 PHE A CA 1
ATOM 744 C C . PHE A 1 90 ? -4.030 7.316 10.940 1.00 96.69 90 PHE A C 1
ATOM 746 O O . PHE A 1 90 ? -3.471 6.372 11.505 1.00 96.69 90 PHE A O 1
ATOM 753 N N . VAL A 1 91 ? -4.182 8.492 11.561 1.00 95.50 91 VAL A N 1
ATOM 754 C CA . VAL A 1 91 ? -3.858 8.662 12.991 1.00 95.50 91 VAL A CA 1
ATOM 755 C C . VAL A 1 91 ? -4.721 7.734 13.846 1.00 95.50 91 VAL A C 1
ATOM 757 O O . VAL A 1 91 ? -4.181 7.018 14.699 1.00 95.50 91 VAL A O 1
ATOM 760 N N . LEU A 1 92 ? -6.031 7.692 13.593 1.00 95.50 92 LEU A N 1
ATOM 761 C CA . LEU A 1 92 ? -6.956 6.804 14.289 1.00 95.50 92 LEU A CA 1
ATOM 762 C C . LEU A 1 92 ? -6.595 5.329 14.063 1.00 95.50 92 LEU A C 1
ATOM 764 O O . LEU A 1 92 ? -6.475 4.595 15.043 1.00 95.50 92 LEU A O 1
ATOM 768 N N . LEU A 1 93 ? -6.324 4.909 12.823 1.00 97.25 93 LEU A N 1
ATOM 769 C CA . LEU A 1 93 ? -5.886 3.546 12.489 1.00 97.25 93 LEU A CA 1
ATOM 770 C C . LEU A 1 93 ? -4.660 3.128 13.307 1.00 97.25 93 LEU A C 1
ATOM 772 O O . LEU A 1 93 ? -4.659 2.067 13.928 1.00 97.25 93 LEU A O 1
ATOM 776 N N . ARG A 1 94 ? -3.625 3.975 13.364 1.00 95.38 94 ARG A N 1
ATOM 777 C CA . ARG A 1 94 ? -2.407 3.687 14.140 1.00 95.38 94 ARG A CA 1
ATOM 778 C C . ARG A 1 94 ? -2.687 3.623 15.642 1.00 95.38 94 ARG A C 1
ATOM 780 O O . ARG A 1 94 ? -2.049 2.856 16.358 1.00 95.38 94 ARG A O 1
ATOM 787 N N . ASN A 1 95 ? -3.633 4.412 16.150 1.00 94.31 95 ASN A N 1
ATOM 788 C CA . ASN A 1 95 ? -4.058 4.328 17.548 1.00 94.31 95 ASN A CA 1
ATOM 789 C C . ASN A 1 95 ? -4.812 3.027 17.841 1.00 94.31 95 ASN A C 1
ATOM 791 O O . ASN A 1 95 ? -4.549 2.408 18.873 1.00 94.31 95 ASN A O 1
ATOM 795 N N . VAL A 1 96 ? -5.682 2.594 16.926 1.00 95.19 96 VAL A N 1
ATOM 796 C CA . VAL A 1 96 ? -6.388 1.309 16.993 1.00 95.19 96 VAL A CA 1
ATOM 797 C C . VAL A 1 96 ? -5.393 0.142 16.952 1.00 95.19 96 VAL A C 1
ATOM 799 O O . VAL A 1 96 ? -5.422 -0.720 17.830 1.00 95.19 96 VAL A O 1
ATOM 802 N N . GLY A 1 97 ? -4.429 0.174 16.027 1.00 93.88 97 GLY A N 1
ATOM 803 C CA . GLY A 1 97 ? -3.375 -0.837 15.906 1.00 93.88 97 GLY A CA 1
ATOM 804 C C . GLY A 1 97 ? -2.500 -0.987 17.152 1.00 93.88 97 GLY A C 1
ATOM 805 O O . GLY A 1 97 ? -2.010 -2.076 17.428 1.00 93.88 97 GLY A O 1
ATOM 806 N N . ARG A 1 98 ? -2.345 0.071 17.958 1.00 92.00 98 ARG A N 1
ATOM 807 C CA . ARG A 1 98 ? -1.611 0.005 19.235 1.00 92.00 98 ARG A CA 1
ATOM 808 C C . ARG A 1 98 ? -2.399 -0.660 20.360 1.00 92.00 98 ARG A C 1
ATOM 810 O O . ARG A 1 98 ? -1.783 -1.257 21.234 1.00 92.00 98 ARG A O 1
ATOM 817 N N . VAL A 1 99 ? -3.728 -0.520 20.384 1.00 93.69 99 VAL A N 1
ATOM 818 C CA . VAL A 1 99 ? -4.570 -1.116 21.443 1.00 93.69 99 VAL A CA 1
ATOM 819 C C . VAL A 1 99 ? -5.012 -2.537 21.115 1.00 93.69 99 VAL A C 1
ATOM 821 O O . VAL A 1 99 ? -5.264 -3.318 22.026 1.00 93.69 99 VAL A O 1
ATOM 824 N N . ALA A 1 100 ? -5.118 -2.867 19.829 1.00 93.94 100 ALA A N 1
ATOM 825 C CA . ALA A 1 100 ? -5.583 -4.158 19.341 1.00 93.94 100 ALA A CA 1
ATOM 826 C C . ALA A 1 100 ? -4.798 -4.565 18.076 1.00 93.94 100 ALA A C 1
ATOM 828 O O . ALA A 1 100 ? -5.361 -4.567 16.973 1.00 93.94 100 ALA A O 1
ATOM 829 N N . PRO A 1 101 ? -3.493 -4.878 18.211 1.00 92.69 101 PRO A N 1
ATOM 830 C CA . PRO A 1 101 ? -2.623 -5.185 17.076 1.00 92.69 101 PRO A CA 1
ATOM 831 C C . PRO A 1 101 ? -3.119 -6.389 16.275 1.00 92.69 101 PRO A C 1
ATOM 833 O O . PRO A 1 101 ? -3.248 -6.281 15.058 1.00 92.69 101 PRO A O 1
ATOM 836 N N . ASP A 1 102 ? -3.489 -7.486 16.939 1.00 92.50 102 ASP A N 1
ATOM 837 C CA . ASP A 1 102 ? -3.895 -8.726 16.266 1.00 92.50 102 ASP A CA 1
ATOM 838 C C . ASP A 1 102 ? -5.175 -8.540 15.444 1.00 92.50 102 ASP A C 1
ATOM 840 O O . ASP A 1 102 ? -5.232 -8.922 14.277 1.00 92.50 102 ASP A O 1
ATOM 844 N N . VAL A 1 103 ? -6.186 -7.870 16.014 1.00 94.69 103 VAL A N 1
ATOM 845 C CA . VAL A 1 103 ? -7.446 -7.566 15.311 1.00 94.69 103 VAL A CA 1
ATOM 846 C C . VAL A 1 103 ? -7.190 -6.664 14.105 1.00 94.69 103 VAL A C 1
ATOM 848 O O . VAL A 1 103 ? -7.748 -6.890 13.033 1.00 94.69 103 VAL A O 1
ATOM 851 N N . THR A 1 104 ? -6.318 -5.667 14.262 1.00 95.75 104 THR A N 1
ATOM 852 C CA . THR A 1 104 ? -5.975 -4.728 13.185 1.00 95.75 104 THR A CA 1
ATOM 853 C C . THR A 1 104 ? -5.244 -5.431 12.047 1.00 95.75 104 THR A C 1
ATOM 855 O O . THR A 1 104 ? -5.611 -5.273 10.884 1.00 95.75 104 THR A O 1
ATOM 858 N N . GLN A 1 105 ? -4.238 -6.245 12.367 1.00 95.44 105 GLN A N 1
ATOM 859 C CA . GLN A 1 105 ? -3.477 -6.986 11.364 1.00 95.44 105 GLN A CA 1
ATOM 860 C C . GLN A 1 105 ? -4.345 -8.034 10.653 1.00 95.44 105 GLN A C 1
ATOM 862 O O . GLN A 1 105 ? -4.289 -8.128 9.427 1.00 95.44 105 GLN A O 1
ATOM 867 N N . MET A 1 106 ? -5.198 -8.761 11.385 1.00 96.12 106 MET A N 1
ATOM 868 C CA . MET A 1 106 ? -6.156 -9.705 10.797 1.00 96.12 106 MET A CA 1
ATOM 869 C C . MET A 1 106 ? -7.133 -9.015 9.846 1.00 96.12 106 MET A C 1
ATOM 871 O O . MET A 1 106 ? -7.395 -9.528 8.759 1.00 96.12 106 MET A O 1
ATOM 875 N N . PHE A 1 107 ? -7.654 -7.845 10.221 1.00 97.44 107 PHE A N 1
ATOM 876 C CA . PHE A 1 107 ? -8.541 -7.071 9.356 1.00 97.44 107 PHE A CA 1
ATOM 877 C C . PHE A 1 107 ? -7.847 -6.671 8.048 1.00 97.44 107 PHE A C 1
ATOM 879 O O . PHE A 1 107 ? -8.380 -6.924 6.969 1.00 97.44 107 PHE A O 1
ATOM 886 N N . ILE A 1 108 ? -6.635 -6.110 8.131 1.00 96.94 108 ILE A N 1
ATOM 887 C CA . ILE A 1 108 ? -5.861 -5.688 6.951 1.00 96.94 108 ILE A CA 1
ATOM 888 C C . ILE A 1 108 ? -5.542 -6.889 6.054 1.00 96.94 108 ILE A C 1
ATOM 890 O O . ILE A 1 108 ? -5.702 -6.806 4.836 1.00 96.94 108 ILE A O 1
ATOM 894 N N . ARG A 1 109 ? -5.169 -8.031 6.646 1.00 95.50 109 ARG A N 1
ATOM 895 C CA . ARG A 1 109 ? -4.949 -9.292 5.923 1.00 95.50 109 ARG A CA 1
ATOM 896 C C . ARG A 1 109 ? -6.190 -9.735 5.166 1.00 95.50 109 ARG A C 1
ATOM 898 O O . ARG A 1 109 ? -6.100 -10.025 3.978 1.00 95.50 109 ARG A O 1
ATOM 905 N N . ASN A 1 110 ? -7.343 -9.759 5.824 1.00 95.81 110 ASN A N 1
ATOM 906 C CA . ASN A 1 110 ? -8.591 -10.174 5.193 1.00 95.81 110 ASN A CA 1
ATOM 907 C C . ASN A 1 110 ? -9.013 -9.206 4.076 1.00 95.81 110 ASN A C 1
ATOM 909 O O . ASN A 1 110 ? -9.446 -9.661 3.020 1.00 95.81 110 ASN A O 1
ATOM 913 N N . SER A 1 111 ? -8.816 -7.896 4.267 1.00 95.50 111 SER A N 1
ATOM 914 C CA . SER A 1 111 ? -9.054 -6.880 3.231 1.00 95.50 111 SER A CA 1
ATOM 915 C C . SER A 1 111 ? -8.185 -7.129 1.994 1.00 95.50 111 SER A C 1
ATOM 917 O O . SER A 1 111 ? -8.689 -7.158 0.870 1.00 95.50 111 SER A O 1
ATOM 919 N N . LEU A 1 112 ? -6.890 -7.394 2.199 1.00 94.38 112 LEU A N 1
ATOM 920 C CA . LEU A 1 112 ? -5.946 -7.688 1.121 1.00 94.38 112 LEU A CA 1
ATOM 921 C C . LEU A 1 112 ? -6.311 -8.984 0.382 1.00 94.38 112 LEU A C 1
ATOM 923 O O . LEU A 1 112 ? -6.402 -8.986 -0.842 1.00 94.38 112 LEU A O 1
ATOM 927 N N . VAL A 1 113 ? -6.579 -10.072 1.110 1.00 93.50 113 VAL A N 1
ATOM 928 C CA . VAL A 1 113 ? -6.963 -11.373 0.530 1.00 93.50 113 VAL A CA 1
ATOM 929 C C . VAL A 1 113 ? -8.274 -11.279 -0.254 1.00 93.50 113 VAL A C 1
ATOM 931 O O . VAL A 1 113 ? -8.391 -11.873 -1.329 1.00 93.50 113 VAL A O 1
ATOM 934 N N . SER A 1 114 ? -9.240 -10.495 0.231 1.00 92.81 114 SER A N 1
ATOM 935 C CA . SER A 1 114 ? -10.485 -10.225 -0.494 1.00 92.81 114 SER A CA 1
ATOM 936 C C . SER A 1 114 ? -10.216 -9.519 -1.825 1.00 92.81 114 SER A C 1
ATOM 938 O O . SER A 1 114 ? -10.785 -9.894 -2.848 1.00 92.81 114 SER A O 1
ATOM 940 N N . CYS A 1 115 ? -9.307 -8.540 -1.837 1.00 92.94 115 CYS A N 1
ATOM 941 C CA . CYS A 1 115 ? -8.915 -7.832 -3.055 1.00 92.94 115 CYS A CA 1
ATOM 942 C C . CYS A 1 115 ? -8.205 -8.744 -4.064 1.00 92.94 115 CYS A C 1
ATOM 944 O O . CYS A 1 115 ? -8.454 -8.633 -5.260 1.00 92.94 115 CYS A O 1
ATOM 946 N N . ILE A 1 116 ? -7.361 -9.663 -3.585 1.00 90.06 116 ILE A N 1
ATOM 947 C CA . ILE A 1 116 ? -6.656 -10.654 -4.417 1.00 90.06 116 ILE A CA 1
ATOM 948 C C . ILE A 1 116 ? -7.634 -11.638 -5.060 1.00 90.06 116 ILE A C 1
ATOM 950 O O . ILE A 1 116 ? -7.470 -12.021 -6.214 1.00 90.06 116 ILE A O 1
ATOM 954 N N . SER A 1 117 ? -8.653 -12.051 -4.305 1.00 88.25 117 SER A N 1
ATOM 955 C CA . SER A 1 117 ? -9.648 -13.028 -4.762 1.00 88.25 117 SER A CA 1
ATOM 956 C C . SER A 1 117 ? -10.656 -12.431 -5.751 1.00 88.25 117 SER A C 1
ATOM 958 O O . SER A 1 117 ? -11.381 -13.169 -6.417 1.00 88.25 117 SER A O 1
ATOM 960 N N . SER A 1 118 ? -10.727 -11.101 -5.844 1.00 83.25 118 SER A N 1
ATOM 961 C CA . SER A 1 118 ? -11.609 -10.417 -6.782 1.00 83.25 118 SER A CA 1
ATOM 962 C C . SER A 1 118 ? -11.067 -10.508 -8.208 1.00 83.25 118 SER A C 1
ATOM 964 O O . SER A 1 118 ? -9.926 -10.151 -8.491 1.00 83.25 118 SER A O 1
ATOM 966 N N . VAL A 1 119 ? -11.921 -10.954 -9.128 1.00 76.06 119 VAL A N 1
ATOM 967 C CA . VAL A 1 119 ? -11.592 -11.097 -10.558 1.00 76.06 119 VAL A CA 1
ATOM 968 C C . VAL A 1 119 ? -11.928 -9.820 -11.348 1.00 76.06 119 VAL A C 1
ATOM 970 O O . VAL A 1 119 ? -11.678 -9.732 -12.543 1.00 76.06 119 VAL A O 1
ATOM 973 N N . SER A 1 120 ? -12.513 -8.810 -10.700 1.00 81.06 120 SER A N 1
ATOM 974 C CA . SER A 1 120 ? -12.978 -7.594 -11.367 1.00 81.06 120 SER A CA 1
ATOM 975 C C . SER A 1 120 ? -11.885 -6.534 -11.424 1.00 81.06 120 SER A C 1
ATOM 977 O O . SER A 1 120 ? -11.432 -6.079 -10.384 1.00 81.06 120 SER A O 1
ATOM 979 N N . GLU A 1 121 ? -11.555 -6.038 -12.617 1.00 70.69 121 GLU A N 1
ATOM 980 C CA . GLU A 1 121 ? -10.703 -4.848 -12.799 1.00 70.69 121 GLU A CA 1
ATOM 981 C C . GLU A 1 121 ? -11.332 -3.561 -12.235 1.00 70.69 121 GLU A C 1
ATOM 983 O O . GLU A 1 121 ? -10.661 -2.542 -12.096 1.00 70.69 121 GLU A O 1
ATOM 988 N N . ARG A 1 122 ? -12.626 -3.585 -11.882 1.00 78.50 122 ARG A N 1
ATOM 989 C CA . ARG A 1 122 ? -13.347 -2.419 -11.349 1.00 78.50 122 ARG A CA 1
ATOM 990 C C . ARG A 1 122 ? -13.138 -2.187 -9.851 1.00 78.50 122 ARG A C 1
ATOM 992 O O . ARG A 1 122 ? -13.786 -1.296 -9.315 1.00 78.50 122 ARG A O 1
ATOM 999 N N . ASN A 1 123 ? -12.295 -2.966 -9.176 1.00 88.19 123 ASN A N 1
ATOM 1000 C CA . ASN A 1 123 ? -12.056 -2.869 -7.731 1.00 88.19 123 ASN A CA 1
ATOM 1001 C C . ASN A 1 123 ? -10.883 -1.943 -7.348 1.00 88.19 123 ASN A C 1
ATOM 1003 O O . ASN A 1 123 ? -10.327 -2.089 -6.260 1.00 88.19 123 ASN A O 1
ATOM 1007 N N . VAL A 1 124 ? -10.513 -1.002 -8.225 1.00 94.69 124 VAL A N 1
ATOM 1008 C CA . VAL A 1 124 ? -9.373 -0.080 -8.060 1.00 94.69 124 VAL A CA 1
ATOM 1009 C C . VAL A 1 124 ? -9.345 0.560 -6.671 1.00 94.69 124 VAL A C 1
ATOM 1011 O O . VAL A 1 124 ? -8.331 0.481 -5.986 1.00 94.69 124 VAL A O 1
ATOM 1014 N N . GLU A 1 125 ? -10.454 1.150 -6.227 1.00 95.56 125 GLU A N 1
ATOM 1015 C CA . GLU A 1 125 ? -10.534 1.909 -4.974 1.00 95.56 125 GLU A CA 1
ATOM 1016 C C . GLU A 1 125 ? -10.466 0.989 -3.752 1.00 95.56 125 GLU A C 1
ATOM 1018 O O . GLU A 1 125 ? -9.916 1.363 -2.720 1.00 95.56 125 GLU A O 1
ATOM 1023 N N . GLU A 1 126 ? -10.983 -0.237 -3.858 1.00 95.44 126 GLU A N 1
ATOM 1024 C CA . GLU A 1 126 ? -10.911 -1.223 -2.775 1.00 95.44 126 GLU A CA 1
ATOM 1025 C C . GLU A 1 126 ? -9.493 -1.773 -2.605 1.00 95.44 126 GLU A C 1
ATOM 1027 O O . GLU A 1 126 ? -9.009 -1.924 -1.477 1.00 95.44 126 GLU A O 1
ATOM 1032 N N . VAL A 1 127 ? -8.823 -2.047 -3.729 1.00 97.06 127 VAL A N 1
ATOM 1033 C CA . VAL A 1 127 ? -7.425 -2.490 -3.776 1.00 97.06 127 VAL A CA 1
ATOM 1034 C C . VAL A 1 127 ? -6.518 -1.383 -3.254 1.00 97.06 127 VAL A C 1
ATOM 1036 O O . VAL A 1 127 ? -5.695 -1.631 -2.373 1.00 97.06 127 VAL A O 1
ATOM 1039 N N . GLU A 1 128 ? -6.694 -0.158 -3.750 1.00 97.44 128 GLU A N 1
ATOM 1040 C CA . GLU A 1 128 ? -5.931 1.012 -3.321 1.00 97.44 128 GLU A CA 1
ATOM 1041 C C . GLU A 1 128 ? -6.122 1.265 -1.821 1.00 97.44 128 GLU A C 1
ATOM 1043 O O . GLU A 1 128 ? -5.129 1.377 -1.101 1.00 97.44 128 GLU A O 1
ATOM 1048 N N . ALA A 1 129 ? -7.359 1.242 -1.313 1.00 97.88 129 ALA A N 1
ATOM 1049 C CA . ALA A 1 129 ? -7.630 1.437 0.109 1.00 97.88 129 ALA A CA 1
ATOM 1050 C C . ALA A 1 129 ? -7.002 0.332 0.970 1.00 97.88 129 ALA A C 1
ATOM 1052 O O . ALA A 1 129 ? -6.401 0.617 2.008 1.00 97.88 129 ALA A O 1
ATOM 1053 N N . SER A 1 130 ? -7.092 -0.930 0.539 1.00 97.56 130 SER A N 1
ATOM 1054 C CA . SER A 1 130 ? -6.484 -2.064 1.248 1.00 97.56 130 SER A CA 1
ATOM 1055 C C . SER A 1 130 ? -4.958 -1.950 1.315 1.00 97.56 130 SER A C 1
ATOM 1057 O O . SER A 1 130 ? -4.365 -2.187 2.370 1.00 97.56 130 SER A O 1
ATOM 1059 N N . LEU A 1 131 ? -4.316 -1.543 0.217 1.00 98.00 131 LEU A N 1
ATOM 1060 C CA . LEU A 1 131 ? -2.876 -1.284 0.177 1.00 98.00 131 LEU A CA 1
ATOM 1061 C C . LEU A 1 131 ? -2.496 -0.074 1.039 1.00 98.00 131 LEU A C 1
ATOM 1063 O O . LEU A 1 131 ? -1.516 -0.138 1.778 1.00 98.00 131 LEU A O 1
ATOM 1067 N N . SER A 1 132 ? -3.305 0.985 1.026 1.00 98.25 132 SER A N 1
ATOM 1068 C CA . SER A 1 132 ? -3.134 2.164 1.879 1.00 98.25 132 SER A CA 1
ATOM 1069 C C . SER A 1 132 ? -3.208 1.833 3.375 1.00 98.25 132 SER A C 1
ATOM 1071 O O . SER A 1 132 ? -2.390 2.327 4.155 1.00 98.25 132 SER A O 1
ATOM 1073 N N . LEU A 1 133 ? -4.115 0.941 3.796 1.00 98.12 133 LEU A N 1
ATOM 1074 C CA . LEU A 1 133 ? -4.152 0.447 5.178 1.00 98.12 133 LEU A CA 1
ATOM 1075 C C . LEU A 1 133 ? -2.862 -0.286 5.556 1.00 98.12 133 LEU A C 1
ATOM 1077 O O . LEU A 1 133 ? -2.318 -0.060 6.640 1.00 98.12 133 LEU A O 1
ATOM 1081 N N . LEU A 1 134 ? -2.364 -1.153 4.669 1.00 97.62 134 LEU A N 1
ATOM 1082 C CA . LEU A 1 134 ? -1.119 -1.881 4.895 1.00 97.62 134 LEU A CA 1
ATOM 1083 C C . LEU A 1 134 ? 0.079 -0.923 4.958 1.00 97.62 134 LEU A C 1
ATOM 1085 O O . LEU A 1 134 ? 0.908 -1.032 5.858 1.00 97.62 134 LEU A O 1
ATOM 1089 N N . TYR A 1 135 ? 0.143 0.071 4.073 1.00 97.81 135 TYR A N 1
ATOM 1090 C CA . TYR A 1 135 ? 1.164 1.113 4.121 1.00 97.81 135 TYR A CA 1
ATOM 1091 C C . TYR A 1 135 ? 1.163 1.857 5.466 1.00 97.81 135 TYR A C 1
ATOM 1093 O O . TYR A 1 135 ? 2.211 1.984 6.106 1.00 97.81 135 TYR A O 1
ATOM 1101 N N . ALA A 1 136 ? -0.013 2.301 5.922 1.00 97.38 136 ALA A N 1
ATOM 1102 C CA . ALA A 1 136 ? -0.179 3.033 7.175 1.00 97.38 136 ALA A CA 1
ATOM 1103 C C . ALA A 1 136 ? 0.117 2.170 8.417 1.00 97.38 136 ALA A C 1
ATOM 1105 O O . ALA A 1 136 ? 0.664 2.675 9.402 1.00 97.38 136 ALA A O 1
ATOM 1106 N N . LEU A 1 137 ? -0.171 0.862 8.377 1.00 95.62 137 LEU A N 1
ATOM 1107 C CA . LEU A 1 137 ? 0.255 -0.080 9.418 1.00 95.62 137 LEU A CA 1
ATOM 1108 C C . LEU A 1 137 ? 1.782 -0.051 9.567 1.00 95.62 137 LEU A C 1
ATOM 1110 O O . LEU A 1 137 ? 2.291 0.112 10.678 1.00 95.62 137 LEU A O 1
ATOM 1114 N N . GLY A 1 138 ? 2.508 -0.126 8.449 1.00 95.19 138 GLY A N 1
ATOM 1115 C CA . GLY A 1 138 ? 3.970 -0.066 8.405 1.00 95.19 138 GLY A CA 1
ATOM 1116 C C . GLY A 1 138 ? 4.584 1.224 8.957 1.00 95.19 138 GLY A C 1
ATOM 1117 O O . GLY A 1 138 ? 5.738 1.211 9.363 1.00 95.19 138 GLY A O 1
ATOM 1118 N N . GLU A 1 139 ? 3.846 2.333 9.021 1.00 94.06 139 GLU A N 1
ATOM 1119 C CA . GLU A 1 139 ? 4.317 3.578 9.656 1.00 94.06 139 GLU A CA 1
ATOM 1120 C C . GLU A 1 139 ? 4.331 3.520 11.181 1.00 94.06 139 GLU A C 1
ATOM 1122 O O . GLU A 1 139 ? 5.037 4.290 11.830 1.00 94.06 139 GLU A O 1
ATOM 1127 N N . SER A 1 140 ? 3.520 2.640 11.763 1.00 91.31 140 SER A N 1
ATOM 1128 C CA . SER A 1 140 ? 3.434 2.480 13.215 1.00 91.31 140 SER A CA 1
ATOM 1129 C C . SER A 1 140 ? 4.413 1.452 13.776 1.00 91.31 140 SER A C 1
ATOM 1131 O O . SER A 1 140 ? 4.568 1.365 14.995 1.00 91.31 140 SER A O 1
ATOM 1133 N N . LEU A 1 141 ? 5.057 0.683 12.899 1.00 93.44 141 LEU A N 1
ATOM 1134 C CA . LEU A 1 141 ? 5.947 -0.413 13.249 1.00 93.44 141 LEU A CA 1
ATOM 1135 C C . LEU A 1 141 ? 7.395 0.067 13.329 1.00 93.44 141 LEU A C 1
ATOM 1137 O O . LEU A 1 141 ? 7.824 0.940 12.576 1.00 93.44 141 LEU A O 1
ATOM 1141 N N . SER A 1 142 ? 8.161 -0.523 14.246 1.00 94.69 142 SER A N 1
ATOM 1142 C CA . SER A 1 142 ? 9.603 -0.303 14.285 1.00 94.69 142 SER A CA 1
ATOM 1143 C C . SER A 1 142 ? 10.284 -1.012 13.116 1.00 94.69 142 SER A C 1
ATOM 1145 O O . SER A 1 142 ? 9.792 -2.019 12.600 1.00 94.69 142 SER A O 1
ATOM 1147 N N . ASP A 1 143 ? 11.465 -0.523 12.745 1.00 93.81 143 ASP A N 1
ATOM 1148 C CA . ASP A 1 143 ? 12.304 -1.175 11.740 1.00 93.81 143 ASP A CA 1
ATOM 1149 C C . ASP A 1 143 ? 12.578 -2.645 12.076 1.00 93.81 143 ASP A C 1
ATOM 1151 O O . ASP A 1 143 ? 12.556 -3.489 11.184 1.00 93.81 143 ASP A O 1
ATOM 1155 N N . GLU A 1 144 ? 12.784 -2.956 13.358 1.00 95.31 144 GLU A N 1
ATOM 1156 C CA . GLU A 1 144 ? 13.025 -4.323 13.821 1.00 95.31 144 GLU A CA 1
ATOM 1157 C C . GLU A 1 144 ? 11.776 -5.201 13.693 1.00 95.31 144 GLU A C 1
ATOM 1159 O O . GLU A 1 144 ? 11.870 -6.352 13.275 1.00 95.31 144 GLU A O 1
ATOM 1164 N N . ALA A 1 145 ? 10.587 -4.661 13.980 1.00 94.69 145 ALA A N 1
ATOM 1165 C CA . ALA A 1 145 ? 9.333 -5.392 13.805 1.00 94.69 145 ALA A CA 1
ATOM 1166 C C . ALA A 1 145 ? 9.054 -5.700 12.325 1.00 94.69 145 ALA A C 1
ATOM 1168 O O . ALA A 1 145 ? 8.591 -6.794 12.007 1.00 94.69 145 ALA A O 1
ATOM 1169 N N . ILE A 1 146 ? 9.368 -4.758 11.426 1.00 95.94 146 ILE A N 1
ATOM 1170 C CA . ILE A 1 146 ? 9.292 -4.976 9.975 1.00 95.94 146 ILE A CA 1
ATOM 1171 C C . ILE A 1 146 ? 10.298 -6.045 9.559 1.00 95.94 146 ILE A C 1
ATOM 1173 O O . ILE A 1 146 ? 9.929 -6.989 8.871 1.00 95.94 146 ILE A O 1
ATOM 1177 N N . LYS A 1 147 ? 11.554 -5.910 9.990 1.00 95.62 147 LYS A N 1
ATOM 1178 C CA . LYS A 1 147 ? 12.648 -6.820 9.644 1.00 95.62 147 LYS A CA 1
ATOM 1179 C C . LYS A 1 147 ? 12.356 -8.267 10.055 1.00 95.62 147 LYS A C 1
ATOM 1181 O O . LYS A 1 147 ? 12.546 -9.172 9.256 1.00 95.62 147 LYS A O 1
ATOM 1186 N N . THR A 1 148 ? 11.877 -8.466 11.281 1.00 94.38 148 THR A N 1
ATOM 1187 C CA . THR A 1 148 ? 11.593 -9.791 11.862 1.00 94.38 148 THR A CA 1
ATOM 1188 C C . THR A 1 148 ? 10.237 -10.369 11.458 1.00 94.38 148 THR A C 1
ATOM 1190 O O . THR A 1 148 ? 9.959 -11.526 11.763 1.00 94.38 148 THR A O 1
ATOM 1193 N N . GLY A 1 149 ? 9.376 -9.589 10.796 1.00 91.12 149 GLY A N 1
ATOM 1194 C CA . GLY A 1 149 ? 8.037 -10.040 10.419 1.00 91.12 149 GLY A CA 1
ATOM 1195 C C . GLY A 1 149 ? 7.106 -10.258 11.611 1.00 91.12 149 GLY A C 1
ATOM 1196 O O . GLY A 1 149 ? 6.340 -11.219 11.614 1.00 91.12 149 GLY A O 1
ATOM 1197 N N . SER A 1 150 ? 7.165 -9.380 12.617 1.00 89.44 150 SER A N 1
ATOM 1198 C CA . SER A 1 150 ? 6.383 -9.498 13.855 1.00 89.44 150 SER A CA 1
ATOM 1199 C C . SER A 1 150 ? 4.875 -9.669 13.611 1.00 89.44 150 SER A C 1
ATOM 1201 O O . SER A 1 150 ? 4.279 -8.983 12.776 1.00 89.44 150 SER A O 1
ATOM 1203 N N . GLY A 1 151 ? 4.246 -10.567 14.373 1.00 87.50 151 GLY A N 1
ATOM 1204 C CA . GLY A 1 151 ? 2.828 -10.895 14.226 1.00 87.50 151 GLY A CA 1
ATOM 1205 C C . GLY A 1 151 ? 2.520 -11.494 12.851 1.00 87.50 151 GLY A C 1
ATOM 1206 O O . GLY A 1 151 ? 3.223 -12.380 12.370 1.00 87.50 151 GLY A O 1
ATOM 1207 N N . LEU A 1 152 ? 1.475 -10.985 12.201 1.00 91.12 152 LEU A N 1
ATOM 1208 C CA . LEU A 1 152 ? 1.017 -11.441 10.885 1.00 91.12 152 LEU A CA 1
ATOM 1209 C C . LEU A 1 152 ? 1.788 -10.812 9.720 1.00 91.12 152 LEU A C 1
ATOM 1211 O O . LEU A 1 152 ? 1.475 -11.090 8.563 1.00 91.12 152 LEU A O 1
ATOM 1215 N N . LEU A 1 153 ? 2.796 -9.973 9.982 1.00 90.69 153 LEU A N 1
ATOM 1216 C CA . LEU A 1 153 ? 3.635 -9.404 8.922 1.00 90.69 153 LEU A CA 1
ATOM 1217 C C . LEU A 1 153 ? 4.387 -10.483 8.143 1.00 90.69 153 LEU A C 1
ATOM 1219 O O . LEU A 1 153 ? 4.527 -10.362 6.928 1.00 90.69 153 LEU A O 1
ATOM 1223 N N . SER A 1 154 ? 4.812 -11.542 8.834 1.00 92.88 154 SER A N 1
ATOM 1224 C CA . SER A 1 154 ? 5.450 -12.718 8.236 1.00 92.88 154 SER A CA 1
ATOM 1225 C C . SER A 1 154 ? 4.578 -13.426 7.191 1.00 92.88 154 SER A C 1
ATOM 1227 O O . SER A 1 154 ? 5.124 -14.055 6.294 1.00 92.88 154 SER A O 1
ATOM 1229 N N . GLU A 1 155 ? 3.249 -13.280 7.239 1.00 93.00 155 GLU A N 1
ATOM 1230 C CA . GLU A 1 155 ? 2.325 -13.761 6.199 1.00 93.00 155 GLU A CA 1
ATOM 1231 C C . GLU A 1 155 ? 1.936 -12.658 5.201 1.00 93.00 155 GLU A C 1
ATOM 1233 O O . GLU A 1 155 ? 1.841 -12.890 3.991 1.00 93.00 155 GLU A O 1
ATOM 1238 N N . LEU A 1 156 ? 1.705 -11.440 5.700 1.00 94.12 156 LEU A N 1
ATOM 1239 C CA . LEU A 1 156 ? 1.240 -10.296 4.914 1.00 94.12 156 LEU A CA 1
ATOM 1240 C C . LEU A 1 156 ? 2.260 -9.849 3.867 1.00 94.12 156 LEU A C 1
ATOM 1242 O O . LEU A 1 156 ? 1.881 -9.595 2.725 1.00 94.12 156 LEU A O 1
ATOM 1246 N N . VAL A 1 157 ? 3.540 -9.737 4.238 1.00 95.94 157 VAL A N 1
ATOM 1247 C CA . VAL A 1 157 ? 4.577 -9.244 3.321 1.00 95.94 157 VAL A CA 1
ATOM 1248 C C . VAL A 1 157 ? 4.812 -10.230 2.170 1.00 95.94 157 VAL A C 1
ATOM 1250 O O . VAL A 1 157 ? 4.769 -9.778 1.024 1.00 95.94 157 VAL A O 1
ATOM 1253 N N . PRO A 1 158 ? 4.960 -11.552 2.402 1.00 95.81 158 PRO A N 1
ATOM 1254 C CA . PRO A 1 158 ? 4.998 -12.534 1.315 1.00 95.81 158 PRO A CA 1
ATOM 1255 C C . PRO A 1 158 ? 3.765 -12.491 0.413 1.00 95.81 158 PRO A C 1
ATOM 1257 O O . PRO A 1 158 ? 3.894 -12.535 -0.813 1.00 95.81 158 PRO A O 1
ATOM 1260 N N . THR A 1 159 ? 2.573 -12.347 1.003 1.00 95.19 159 THR A N 1
ATOM 1261 C CA . THR A 1 159 ? 1.324 -12.214 0.241 1.00 95.19 159 THR A CA 1
ATOM 1262 C C . THR A 1 159 ? 1.375 -10.985 -0.667 1.00 95.19 159 THR A C 1
ATOM 1264 O O . THR A 1 159 ? 1.106 -11.098 -1.860 1.00 95.19 159 THR A O 1
ATOM 1267 N N . LEU A 1 160 ? 1.791 -9.825 -0.148 1.00 96.25 160 LEU A N 1
ATOM 1268 C CA . LEU A 1 160 ? 1.920 -8.582 -0.911 1.00 96.25 160 LEU A CA 1
ATOM 1269 C C . LEU A 1 160 ? 2.877 -8.723 -2.105 1.00 96.25 160 LEU A C 1
ATOM 1271 O O . LEU A 1 160 ? 2.511 -8.370 -3.226 1.00 96.25 160 LEU A O 1
ATOM 1275 N N . VAL A 1 161 ? 4.097 -9.222 -1.880 1.00 95.56 161 VAL A N 1
ATOM 1276 C CA . VAL A 1 161 ? 5.127 -9.289 -2.937 1.00 95.56 161 VAL A CA 1
ATOM 1277 C C . VAL A 1 161 ? 4.814 -10.344 -4.000 1.00 95.56 161 VAL A C 1
ATOM 1279 O O . VAL A 1 161 ? 5.207 -10.174 -5.151 1.00 95.56 161 VAL A O 1
ATOM 1282 N N . SER A 1 162 ? 4.079 -11.398 -3.637 1.00 93.25 162 SER A N 1
ATOM 1283 C CA . SER A 1 162 ? 3.672 -12.468 -4.563 1.00 93.25 162 SER A CA 1
ATOM 1284 C C . SER A 1 162 ? 2.404 -12.130 -5.351 1.00 93.25 162 SER A C 1
ATOM 1286 O O . SER A 1 162 ? 2.089 -12.793 -6.337 1.00 93.25 162 SER A O 1
ATOM 1288 N N . THR A 1 163 ? 1.646 -11.127 -4.909 1.00 91.56 163 THR A N 1
ATOM 1289 C CA . THR A 1 163 ? 0.346 -10.790 -5.487 1.00 91.56 163 THR A CA 1
ATOM 1290 C C . THR A 1 163 ? 0.474 -10.041 -6.807 1.00 91.56 163 THR A C 1
ATOM 1292 O O . THR A 1 163 ? 1.340 -9.180 -6.984 1.00 91.56 163 THR A O 1
ATOM 1295 N N . ARG A 1 164 ? -0.479 -10.322 -7.701 1.00 90.44 164 ARG A N 1
ATOM 1296 C CA . ARG A 1 164 ? -0.781 -9.514 -8.879 1.00 90.44 164 ARG A CA 1
ATOM 1297 C C . ARG A 1 164 ? -2.281 -9.199 -8.913 1.00 90.44 164 ARG A C 1
ATOM 1299 O O . ARG A 1 164 ? -3.090 -10.088 -9.149 1.00 90.44 164 ARG A O 1
ATOM 1306 N N . PHE A 1 165 ? -2.646 -7.943 -8.676 1.00 91.06 165 PHE A N 1
ATOM 1307 C CA . PHE A 1 165 ? -4.006 -7.436 -8.878 1.00 91.06 165 PHE A CA 1
ATOM 1308 C C . PHE A 1 165 ? -4.325 -7.266 -10.369 1.00 91.06 165 PHE A C 1
ATOM 1310 O O . PHE A 1 165 ? -3.448 -6.919 -11.160 1.00 91.06 165 PHE A O 1
ATOM 1317 N N . GLN A 1 166 ? -5.590 -7.449 -10.748 1.00 88.62 166 GLN A N 1
ATOM 1318 C CA . GLN A 1 166 ? -6.037 -7.225 -12.130 1.00 88.62 166 GLN A CA 1
ATOM 1319 C C . GLN A 1 166 ? -5.886 -5.752 -12.541 1.00 88.62 166 GLN A C 1
ATOM 1321 O O . GLN A 1 166 ? -5.403 -5.442 -13.622 1.00 88.62 166 GLN A O 1
ATOM 1326 N N . CYS A 1 167 ? -6.183 -4.826 -11.629 1.00 90.81 167 CYS A N 1
ATOM 1327 C CA . CYS A 1 167 ? -6.102 -3.385 -11.857 1.00 90.81 167 CYS A CA 1
ATOM 1328 C C . CYS A 1 167 ? -4.697 -2.784 -11.638 1.00 90.81 167 CYS A C 1
ATOM 1330 O O . CYS A 1 167 ? -4.570 -1.609 -11.298 1.00 90.81 167 CYS A O 1
ATOM 1332 N N . HIS A 1 168 ? -3.626 -3.569 -11.789 1.00 89.75 168 HIS A N 1
ATOM 1333 C CA . HIS A 1 168 ? -2.254 -3.091 -11.565 1.00 89.75 168 HIS A CA 1
ATOM 1334 C C . HIS A 1 168 ? -1.801 -1.989 -12.524 1.00 89.75 168 HIS A C 1
ATOM 1336 O O . HIS A 1 168 ? -0.882 -1.250 -12.187 1.00 89.75 168 HIS A O 1
ATOM 1342 N N . SER A 1 169 ? -2.414 -1.904 -13.704 1.00 90.69 169 SER A N 1
ATOM 1343 C CA . SER A 1 169 ? -2.152 -0.857 -14.693 1.00 90.69 169 SER A CA 1
ATOM 1344 C C . SER A 1 169 ? -2.769 0.492 -14.322 1.00 90.69 169 SER A C 1
ATOM 1346 O O . SER A 1 169 ? -2.461 1.492 -14.967 1.00 90.69 169 SER A O 1
ATOM 1348 N N . ASN A 1 170 ? -3.655 0.528 -13.321 1.00 95.12 170 ASN A N 1
ATOM 1349 C CA . ASN A 1 170 ? -4.194 1.778 -12.812 1.00 95.12 170 ASN A CA 1
ATOM 1350 C C . ASN A 1 170 ? -3.131 2.491 -11.965 1.00 95.12 170 ASN A C 1
ATOM 1352 O O . ASN A 1 170 ? -2.523 1.903 -11.062 1.00 95.12 170 ASN A O 1
ATOM 1356 N N . ARG A 1 171 ? -2.941 3.785 -12.232 1.00 96.25 171 ARG A N 1
ATOM 1357 C CA . ARG A 1 171 ? -1.914 4.628 -11.620 1.00 96.25 171 ARG A CA 1
ATOM 1358 C C . ARG A 1 171 ? -1.968 4.604 -10.094 1.00 96.25 171 ARG A C 1
ATOM 1360 O O . ARG A 1 171 ? -0.913 4.469 -9.476 1.00 96.25 171 ARG A O 1
ATOM 1367 N N . LEU A 1 172 ? -3.148 4.720 -9.480 1.00 95.75 172 LEU A N 1
ATOM 1368 C CA . LEU A 1 172 ? -3.270 4.771 -8.018 1.00 95.75 172 LEU A CA 1
ATOM 1369 C C . LEU A 1 172 ? -2.774 3.477 -7.370 1.00 95.75 172 LEU A C 1
ATOM 1371 O O . LEU A 1 172 ? -1.956 3.509 -6.448 1.00 95.75 172 LEU A O 1
ATOM 1375 N N . VAL A 1 173 ? -3.224 2.339 -7.905 1.00 96.88 173 VAL A N 1
ATOM 1376 C CA . VAL A 1 173 ? -2.866 1.004 -7.414 1.00 96.88 173 VAL A CA 1
ATOM 1377 C C . VAL A 1 173 ? -1.373 0.758 -7.584 1.00 96.88 173 VAL A C 1
ATOM 1379 O O . VAL A 1 173 ? -0.722 0.324 -6.636 1.00 96.88 173 VAL A O 1
ATOM 1382 N N . ALA A 1 174 ? -0.809 1.075 -8.752 1.00 97.06 174 ALA A N 1
ATOM 1383 C CA . ALA A 1 174 ? 0.621 0.919 -9.000 1.00 97.06 174 ALA A CA 1
ATOM 1384 C C . ALA A 1 174 ? 1.468 1.745 -8.018 1.00 97.06 174 ALA A C 1
ATOM 1386 O O . ALA A 1 174 ? 2.411 1.223 -7.417 1.00 97.06 174 ALA A O 1
ATOM 1387 N N . LEU A 1 175 ? 1.113 3.018 -7.807 1.00 97.50 175 LEU A N 1
ATOM 1388 C CA . LEU A 1 175 ? 1.843 3.909 -6.903 1.00 97.50 175 LEU A CA 1
ATOM 1389 C C . LEU A 1 175 ? 1.831 3.389 -5.463 1.00 97.50 175 LEU A C 1
ATOM 1391 O O . LEU A 1 175 ? 2.904 3.180 -4.889 1.00 97.50 175 LEU A O 1
ATOM 1395 N N . VAL A 1 176 ? 0.648 3.128 -4.893 1.00 97.88 176 VAL A N 1
ATOM 1396 C CA . VAL A 1 176 ? 0.548 2.669 -3.499 1.00 97.88 176 VAL A CA 1
ATOM 1397 C C . VAL A 1 176 ? 1.167 1.282 -3.318 1.00 97.88 176 VAL A C 1
ATOM 1399 O O . VAL A 1 176 ? 1.823 1.032 -2.308 1.00 97.88 176 VAL A O 1
ATOM 1402 N N . TYR A 1 177 ? 1.046 0.389 -4.304 1.00 98.25 177 TYR A N 1
ATOM 1403 C CA . TYR A 1 177 ? 1.657 -0.940 -4.269 1.00 98.25 177 TYR A CA 1
ATOM 1404 C C . TYR A 1 177 ? 3.185 -0.863 -4.171 1.00 98.25 177 TYR A C 1
ATOM 1406 O O . TYR A 1 177 ? 3.779 -1.458 -3.267 1.00 98.25 177 TYR A O 1
ATOM 1414 N N . LEU A 1 178 ? 3.828 -0.085 -5.048 1.00 98.12 178 LEU A N 1
ATOM 1415 C CA . LEU A 1 178 ? 5.284 0.074 -5.052 1.00 98.12 178 LEU A CA 1
ATOM 1416 C C . LEU A 1 178 ? 5.785 0.785 -3.792 1.00 98.12 178 LEU A C 1
ATOM 1418 O O . LEU A 1 178 ? 6.820 0.404 -3.234 1.00 98.12 178 LEU A O 1
ATOM 1422 N N . ASP A 1 179 ? 5.058 1.798 -3.316 1.00 98.06 179 ASP A N 1
ATOM 1423 C CA . ASP A 1 179 ? 5.375 2.478 -2.060 1.00 98.06 179 ASP A CA 1
ATOM 1424 C C . ASP A 1 179 ? 5.264 1.525 -0.859 1.00 98.06 179 ASP A C 1
ATOM 1426 O O . ASP A 1 179 ? 6.128 1.534 0.025 1.00 98.06 179 ASP A O 1
ATOM 1430 N N . THR A 1 180 ? 4.268 0.636 -0.862 1.00 98.19 180 THR A N 1
ATOM 1431 C CA . THR A 1 180 ? 4.076 -0.380 0.182 1.00 98.19 180 THR A CA 1
ATOM 1432 C C . THR A 1 180 ? 5.179 -1.432 0.147 1.00 98.19 180 THR A C 1
ATOM 1434 O O . THR A 1 180 ? 5.808 -1.674 1.174 1.00 98.19 180 THR A O 1
ATOM 1437 N N . ILE A 1 181 ? 5.522 -1.994 -1.016 1.00 97.56 181 ILE A N 1
ATOM 1438 C CA . ILE A 1 181 ? 6.662 -2.924 -1.130 1.00 97.56 181 ILE A CA 1
ATOM 1439 C C . ILE A 1 181 ? 7.953 -2.264 -0.642 1.00 97.56 181 ILE A C 1
ATOM 1441 O O . ILE A 1 181 ? 8.704 -2.854 0.136 1.00 97.56 181 ILE A O 1
ATOM 1445 N N . THR A 1 182 ? 8.200 -1.016 -1.050 1.00 97.62 182 THR A N 1
ATOM 1446 C CA . THR A 1 182 ? 9.400 -0.279 -0.631 1.00 97.62 182 THR A CA 1
ATOM 1447 C C . THR A 1 182 ? 9.429 -0.051 0.878 1.00 97.62 182 THR A C 1
ATOM 1449 O O . THR A 1 182 ? 10.507 -0.015 1.463 1.00 97.62 182 THR A O 1
ATOM 1452 N N . ARG A 1 183 ? 8.277 0.100 1.537 1.00 97.56 183 ARG A N 1
ATOM 1453 C CA . ARG A 1 183 ? 8.195 0.240 2.997 1.00 97.56 183 ARG A CA 1
ATOM 1454 C C . ARG A 1 183 ? 8.617 -1.038 3.724 1.00 97.56 183 ARG A C 1
ATOM 1456 O O . 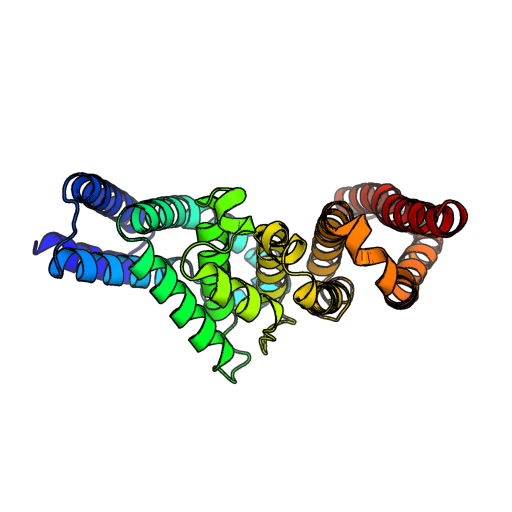ARG A 1 183 ? 9.333 -0.957 4.717 1.00 97.56 183 ARG A O 1
ATOM 1463 N N . TYR A 1 184 ? 8.237 -2.200 3.201 1.00 97.56 184 TYR A N 1
ATOM 1464 C CA . TYR A 1 184 ? 8.544 -3.505 3.798 1.00 97.56 184 TYR A CA 1
ATOM 1465 C C . TYR A 1 184 ? 9.851 -4.129 3.293 1.00 97.56 184 TYR A C 1
ATOM 1467 O O . TYR A 1 184 ? 10.158 -5.277 3.599 1.00 97.56 184 TYR A O 1
ATOM 1475 N N . ILE A 1 185 ? 10.680 -3.379 2.567 1.00 97.19 185 ILE A N 1
ATOM 1476 C CA . ILE A 1 185 ? 11.883 -3.921 1.930 1.00 97.19 185 ILE A CA 1
ATOM 1477 C C . ILE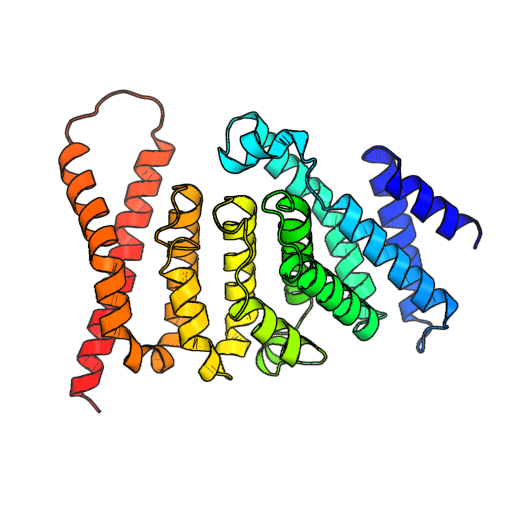 A 1 185 ? 12.920 -4.488 2.923 1.00 97.19 185 ILE A C 1
ATOM 1479 O O . ILE A 1 185 ? 13.692 -5.372 2.564 1.00 97.19 185 ILE A O 1
ATOM 1483 N N . LYS A 1 186 ? 12.925 -4.022 4.182 1.00 96.56 186 LYS A N 1
ATOM 1484 C CA . LYS A 1 186 ? 13.794 -4.563 5.245 1.00 96.56 186 LYS A CA 1
ATOM 1485 C C . LYS A 1 186 ? 13.435 -6.002 5.619 1.00 96.56 186 LYS A C 1
ATOM 1487 O O . LYS A 1 186 ? 14.328 -6.761 5.960 1.00 96.56 186 LYS A O 1
ATOM 1492 N N . PHE A 1 187 ? 12.163 -6.387 5.501 1.00 97.31 187 PHE A N 1
ATOM 1493 C CA . PHE A 1 187 ? 11.749 -7.785 5.626 1.00 97.31 187 PHE A CA 1
ATOM 1494 C C . PHE A 1 187 ? 12.359 -8.621 4.490 1.00 97.31 187 PHE A C 1
ATOM 1496 O O . PHE A 1 187 ? 13.018 -9.627 4.722 1.00 97.31 187 PHE A O 1
ATOM 1503 N N . VAL A 1 188 ? 12.230 -8.148 3.246 1.00 96.62 188 VAL A N 1
ATOM 1504 C CA . VAL A 1 188 ? 12.776 -8.823 2.050 1.00 96.62 188 VAL A CA 1
ATOM 1505 C C . VAL A 1 188 ? 14.306 -8.933 2.091 1.00 96.62 188 VAL A C 1
ATOM 1507 O O . VAL A 1 188 ? 14.883 -9.869 1.545 1.00 96.62 188 VAL A O 1
ATOM 1510 N N . GLN A 1 189 ? 14.986 -7.991 2.749 1.00 95.81 189 GLN A N 1
ATOM 1511 C CA . GLN A 1 189 ? 16.436 -8.041 2.940 1.00 95.81 189 GLN A CA 1
ATOM 1512 C C . GLN A 1 189 ? 16.887 -9.272 3.744 1.00 95.81 189 GLN A C 1
ATOM 1514 O O . GLN A 1 189 ? 17.941 -9.840 3.431 1.00 95.81 189 GLN A O 1
ATOM 1519 N N . GLU A 1 190 ? 16.097 -9.683 4.738 1.00 95.69 190 GLU A N 1
ATOM 1520 C CA . GLU A 1 190 ? 16.337 -10.889 5.539 1.00 95.69 190 GLU A CA 1
ATOM 1521 C C . GLU A 1 190 ? 15.804 -12.152 4.849 1.00 95.69 190 GLU A C 1
ATOM 1523 O O . GLU A 1 190 ? 16.434 -13.204 4.919 1.00 95.69 190 GLU A O 1
ATOM 1528 N N . HIS A 1 191 ? 14.703 -12.023 4.108 1.00 95.50 191 HIS A N 1
ATOM 1529 C CA . HIS A 1 191 ? 14.039 -13.104 3.379 1.00 95.50 191 HIS A CA 1
ATOM 1530 C C . HIS A 1 191 ? 14.336 -13.036 1.875 1.00 95.50 191 HIS A C 1
ATOM 1532 O O . HIS A 1 191 ? 13.514 -12.611 1.053 1.00 95.50 191 HIS A O 1
ATOM 1538 N N . THR A 1 192 ? 15.562 -13.421 1.513 1.00 94.75 192 THR A N 1
ATOM 1539 C CA . THR A 1 192 ? 16.109 -13.240 0.158 1.00 94.75 192 THR A CA 1
ATOM 1540 C C . THR A 1 192 ? 15.359 -13.992 -0.945 1.00 94.75 192 THR A C 1
ATOM 1542 O O . THR A 1 192 ? 15.454 -13.614 -2.112 1.00 94.75 192 THR A O 1
ATOM 1545 N N . GLU A 1 193 ? 14.582 -15.012 -0.590 1.00 95.75 193 GLU A N 1
ATOM 1546 C CA . GLU A 1 193 ? 13.686 -15.753 -1.478 1.00 95.75 193 GLU A CA 1
ATOM 1547 C C . GLU A 1 193 ? 12.642 -14.857 -2.167 1.00 95.75 193 GLU A C 1
ATOM 1549 O O . GLU A 1 193 ? 12.210 -15.166 -3.276 1.00 95.75 193 GLU A O 1
ATOM 1554 N N . TYR A 1 194 ? 12.294 -13.709 -1.573 1.00 97.12 194 TYR A N 1
ATOM 1555 C CA . TYR A 1 194 ? 11.335 -12.755 -2.142 1.00 97.12 194 TYR A CA 1
ATOM 1556 C C . TYR A 1 194 ? 11.976 -11.681 -3.032 1.00 97.12 194 TYR A C 1
ATOM 1558 O O . TYR A 1 194 ? 11.264 -10.921 -3.694 1.00 97.12 194 TYR A O 1
ATOM 1566 N N . VAL A 1 195 ? 13.311 -11.605 -3.099 1.00 96.56 195 VAL A N 1
ATOM 1567 C CA . VAL A 1 195 ? 14.024 -10.622 -3.937 1.00 96.56 195 VAL A CA 1
ATOM 1568 C C . VAL A 1 195 ? 13.606 -10.702 -5.414 1.00 96.56 195 VAL A C 1
ATOM 1570 O O . VAL A 1 195 ? 13.308 -9.646 -5.978 1.00 96.56 195 VAL A O 1
ATOM 1573 N N . PRO A 1 196 ? 13.500 -11.887 -6.055 1.00 96.81 196 PRO A N 1
ATOM 1574 C CA . PRO A 1 196 ? 13.063 -11.980 -7.450 1.00 96.81 196 PRO A CA 1
ATOM 1575 C C . PRO A 1 196 ? 11.657 -11.417 -7.689 1.00 96.81 196 PRO A C 1
ATOM 1577 O O . PRO A 1 196 ? 11.412 -10.779 -8.714 1.00 96.81 196 PRO A O 1
ATOM 1580 N N . MET A 1 197 ? 10.737 -11.608 -6.739 1.00 97.19 197 MET A N 1
ATOM 1581 C CA . MET A 1 197 ? 9.363 -11.106 -6.839 1.00 97.19 197 MET A CA 1
ATOM 1582 C C . MET A 1 197 ? 9.328 -9.578 -6.791 1.00 97.19 197 MET A C 1
ATOM 1584 O O . MET A 1 197 ? 8.686 -8.947 -7.631 1.00 97.19 197 MET A O 1
ATOM 1588 N N . VAL A 1 198 ? 10.089 -8.979 -5.868 1.00 97.25 198 VAL A N 1
ATOM 1589 C CA . VAL A 1 198 ? 10.238 -7.519 -5.785 1.00 97.25 198 VAL A CA 1
ATOM 1590 C C . VAL A 1 198 ? 10.880 -6.961 -7.052 1.00 97.25 198 VAL A C 1
ATOM 1592 O O . VAL A 1 198 ? 10.388 -5.975 -7.594 1.00 97.25 198 VAL A O 1
ATOM 1595 N N . LEU A 1 199 ? 11.944 -7.591 -7.560 1.00 95.88 199 LEU A N 1
ATOM 1596 C CA . LEU A 1 199 ? 12.568 -7.171 -8.817 1.00 95.88 199 LEU A CA 1
ATOM 1597 C C . LEU A 1 199 ? 11.572 -7.206 -9.974 1.00 95.88 199 LEU A C 1
ATOM 1599 O O . LEU A 1 199 ? 11.460 -6.219 -10.691 1.00 95.88 199 LEU A O 1
ATOM 1603 N N . THR A 1 200 ? 10.813 -8.293 -10.108 1.00 96.00 200 THR A N 1
ATOM 1604 C CA . THR A 1 200 ? 9.788 -8.429 -11.151 1.00 96.00 200 THR A CA 1
ATOM 1605 C C . THR A 1 200 ? 8.766 -7.296 -11.056 1.00 96.00 200 THR A C 1
ATOM 1607 O O . THR A 1 200 ? 8.530 -6.613 -12.043 1.00 96.00 200 THR A O 1
ATOM 1610 N N . ALA A 1 201 ? 8.241 -7.013 -9.859 1.00 96.19 201 ALA A N 1
ATOM 1611 C CA . ALA A 1 201 ? 7.274 -5.935 -9.639 1.00 96.19 201 ALA A CA 1
ATOM 1612 C C . ALA A 1 201 ? 7.790 -4.533 -9.998 1.00 96.19 201 ALA A C 1
ATOM 1614 O O . ALA A 1 201 ? 7.020 -3.685 -10.442 1.00 96.19 201 ALA A O 1
ATOM 1615 N N . PHE A 1 202 ? 9.081 -4.265 -9.802 1.00 95.69 202 PHE A N 1
ATOM 1616 C CA . PHE A 1 202 ? 9.674 -2.984 -10.188 1.00 95.69 202 PHE A CA 1
ATOM 1617 C C . PHE A 1 202 ? 10.037 -2.904 -11.669 1.00 95.69 202 PHE A C 1
ATOM 1619 O O . PHE A 1 202 ? 10.059 -1.804 -12.222 1.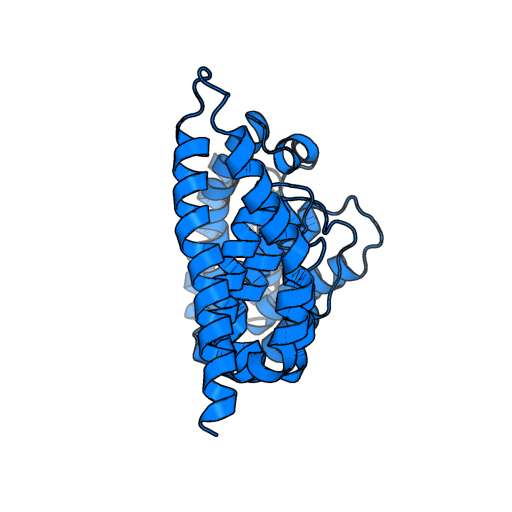00 95.69 202 PHE A O 1
ATOM 1626 N N . LEU A 1 203 ? 10.367 -4.033 -12.287 1.00 94.00 203 LEU A N 1
ATOM 1627 C CA . LEU A 1 203 ? 10.920 -4.092 -13.634 1.00 94.00 203 LEU A CA 1
ATOM 1628 C C . LEU A 1 203 ? 9.883 -4.413 -14.710 1.00 94.00 203 LEU A C 1
ATOM 1630 O O . LEU A 1 203 ? 10.228 -4.301 -15.874 1.00 94.00 203 LEU A O 1
ATOM 1634 N N . ASP A 1 204 ? 8.653 -4.792 -14.361 1.00 93.62 204 ASP A N 1
ATOM 1635 C CA . ASP A 1 204 ? 7.577 -5.072 -15.319 1.00 93.62 204 ASP A CA 1
ATOM 1636 C C . ASP A 1 204 ? 6.610 -3.880 -15.502 1.00 93.62 204 ASP A C 1
ATOM 1638 O O . ASP A 1 204 ? 6.896 -2.741 -15.103 1.00 93.62 204 ASP A O 1
ATOM 1642 N N . GLU A 1 205 ? 5.460 -4.123 -16.142 1.00 93.12 205 GLU A N 1
ATOM 1643 C CA . GLU A 1 205 ? 4.417 -3.123 -16.396 1.00 93.12 205 GLU A CA 1
ATOM 1644 C C . GLU A 1 205 ? 3.782 -2.518 -15.134 1.00 93.12 205 GLU A C 1
ATOM 1646 O O . GLU A 1 205 ? 3.082 -1.513 -15.239 1.00 93.12 205 GLU A O 1
ATOM 1651 N N . ARG A 1 206 ? 4.032 -3.069 -13.939 1.00 94.25 206 ARG A N 1
ATOM 1652 C CA . ARG A 1 206 ? 3.614 -2.465 -12.662 1.00 94.25 206 ARG A CA 1
ATOM 1653 C C . ARG A 1 206 ? 4.527 -1.310 -12.252 1.00 94.25 206 ARG A C 1
ATOM 1655 O O . ARG A 1 206 ? 4.100 -0.437 -11.501 1.00 94.25 206 ARG A O 1
ATOM 1662 N N . GLY A 1 207 ? 5.777 -1.312 -12.721 1.00 93.88 207 GLY A N 1
ATOM 1663 C CA . GLY A 1 207 ? 6.846 -0.430 -12.262 1.00 93.88 207 GLY A CA 1
ATOM 1664 C C . GLY A 1 207 ? 7.442 0.453 -13.355 1.00 93.88 207 GLY A C 1
ATOM 1665 O O . 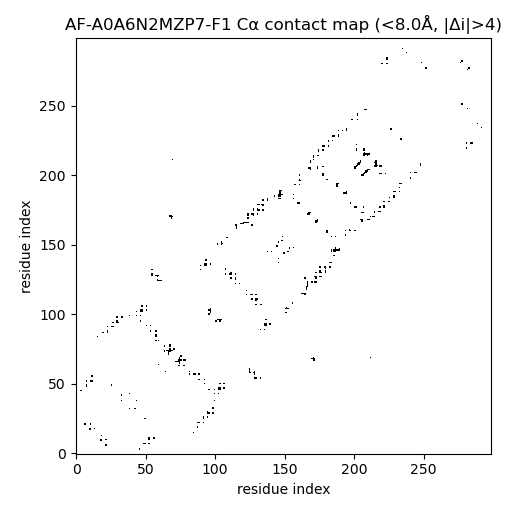GLY A 1 207 ? 6.809 1.377 -13.865 1.00 93.88 207 GLY A O 1
ATOM 1666 N N . ILE A 1 208 ? 8.717 0.235 -13.668 1.00 91.94 208 ILE A N 1
ATOM 1667 C CA . ILE A 1 208 ? 9.503 1.090 -14.569 1.00 91.94 208 ILE A CA 1
ATOM 1668 C C . ILE A 1 208 ? 8.961 1.067 -16.005 1.00 91.94 208 ILE A C 1
ATOM 1670 O O . ILE A 1 208 ? 9.097 2.069 -16.710 1.00 91.94 208 ILE A O 1
ATOM 1674 N N . HIS A 1 209 ? 8.277 -0.007 -16.411 1.00 91.56 209 HIS A N 1
ATOM 1675 C CA . HIS A 1 209 ? 7.638 -0.114 -17.729 1.00 91.56 209 HIS A CA 1
ATOM 1676 C C . HIS A 1 209 ? 6.154 0.252 -17.733 1.00 91.56 209 HIS A C 1
ATOM 1678 O O . HIS A 1 209 ? 5.479 0.065 -18.742 1.00 91.56 209 HIS A O 1
ATOM 1684 N N . HIS A 1 210 ? 5.636 0.807 -16.637 1.00 93.81 210 HIS A N 1
ATOM 1685 C CA . HIS A 1 210 ? 4.233 1.197 -16.542 1.00 93.81 210 HIS A CA 1
ATOM 1686 C C . HIS A 1 210 ? 3.827 2.196 -17.648 1.00 93.81 210 HIS A C 1
ATOM 1688 O O . HIS A 1 210 ? 4.617 3.086 -17.977 1.00 93.81 210 HIS A O 1
ATOM 1694 N N . PRO A 1 211 ? 2.608 2.128 -18.224 1.00 91.75 211 PRO A N 1
ATOM 1695 C CA . PRO A 1 211 ? 2.175 3.029 -19.303 1.00 91.75 211 PRO A CA 1
ATOM 1696 C C . PRO A 1 211 ? 2.098 4.505 -18.878 1.00 91.75 211 PRO A C 1
ATOM 1698 O O . PRO A 1 211 ? 2.472 5.402 -19.638 1.00 91.75 211 PRO A O 1
ATOM 1701 N N . ASN A 1 212 ? 1.692 4.771 -17.636 1.00 90.38 212 ASN A N 1
ATOM 1702 C CA . ASN A 1 212 ? 1.642 6.120 -17.070 1.00 90.38 212 ASN A CA 1
ATOM 1703 C C . ASN A 1 212 ? 3.042 6.653 -16.678 1.00 90.38 212 ASN A C 1
ATOM 1705 O O . ASN A 1 212 ? 3.775 6.021 -15.913 1.00 90.38 212 ASN A O 1
ATOM 1709 N N . PHE A 1 213 ? 3.399 7.850 -17.163 1.00 87.44 213 PHE A N 1
ATOM 1710 C CA . PHE A 1 213 ? 4.693 8.500 -16.903 1.00 87.44 213 PHE A CA 1
ATOM 1711 C C . PHE A 1 213 ? 4.961 8.773 -15.414 1.00 87.44 213 PHE A C 1
ATOM 1713 O O . PHE A 1 213 ? 6.086 8.567 -14.947 1.00 87.44 213 PHE A O 1
ATOM 1720 N N . HIS A 1 214 ? 3.947 9.199 -14.657 1.00 86.94 214 HIS A N 1
ATOM 1721 C CA . HIS A 1 214 ? 4.093 9.503 -13.233 1.00 86.94 214 HIS A CA 1
ATOM 1722 C C . HIS A 1 214 ? 4.453 8.250 -12.428 1.00 86.94 214 HIS A C 1
ATOM 1724 O O . HIS A 1 214 ? 5.304 8.324 -11.536 1.00 86.94 214 HIS A O 1
ATOM 1730 N N . VAL A 1 215 ? 3.887 7.096 -12.801 1.00 93.38 215 VAL A N 1
ATOM 1731 C CA . VAL A 1 215 ? 4.237 5.800 -12.201 1.00 93.38 215 VAL A CA 1
ATOM 1732 C C . VAL A 1 215 ? 5.674 5.433 -12.521 1.00 93.38 215 VAL A C 1
ATOM 1734 O O . VAL A 1 215 ? 6.440 5.218 -11.589 1.00 93.38 215 VAL A O 1
ATOM 1737 N N . ARG A 1 216 ? 6.097 5.453 -13.796 1.00 90.81 216 ARG A N 1
ATOM 1738 C CA . ARG A 1 216 ? 7.491 5.123 -14.167 1.00 90.81 216 ARG A CA 1
ATOM 1739 C C . ARG A 1 216 ? 8.507 5.965 -13.403 1.00 90.81 216 ARG A C 1
ATOM 1741 O O . ARG A 1 216 ? 9.524 5.450 -12.930 1.00 90.81 216 ARG A O 1
ATOM 1748 N N . ARG A 1 217 ? 8.223 7.264 -13.258 1.00 84.25 217 ARG A N 1
ATOM 1749 C CA . ARG A 1 217 ? 9.058 8.209 -12.506 1.00 84.25 217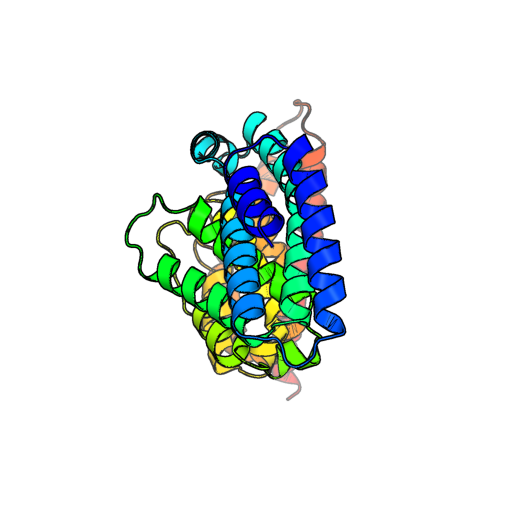 ARG A CA 1
ATOM 1750 C C . ARG A 1 217 ? 9.159 7.816 -11.032 1.00 84.25 217 ARG A C 1
ATOM 1752 O O . ARG A 1 217 ? 10.265 7.735 -10.495 1.00 84.25 217 ARG A O 1
ATOM 1759 N N . ARG A 1 218 ? 8.023 7.550 -10.379 1.00 91.50 218 ARG A N 1
ATOM 1760 C CA . ARG A 1 218 ? 7.985 7.126 -8.972 1.00 91.50 218 ARG A CA 1
ATOM 1761 C C . ARG A 1 218 ? 8.648 5.762 -8.780 1.00 91.50 218 ARG A C 1
ATOM 1763 O O . ARG A 1 218 ? 9.504 5.633 -7.909 1.00 91.50 218 ARG A O 1
ATOM 1770 N N . ALA A 1 219 ? 8.312 4.788 -9.621 1.00 93.56 219 ALA A N 1
ATOM 1771 C CA . ALA A 1 219 ? 8.860 3.437 -9.620 1.00 93.56 219 ALA A CA 1
ATOM 1772 C C . ALA A 1 219 ? 10.383 3.454 -9.723 1.00 93.56 219 ALA A C 1
ATOM 1774 O O . ALA A 1 219 ? 11.061 2.817 -8.929 1.00 93.56 219 ALA A O 1
ATOM 1775 N N . SER A 1 220 ? 10.928 4.265 -10.628 1.00 86.62 220 SER A N 1
ATOM 1776 C CA . SER A 1 220 ? 12.370 4.446 -10.787 1.00 86.62 220 SER A CA 1
ATOM 1777 C C . SER A 1 220 ? 13.057 4.954 -9.514 1.00 86.62 220 SER A C 1
A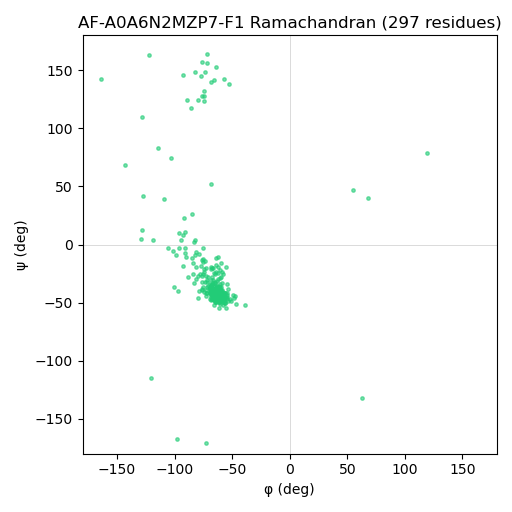TOM 1779 O O . SER A 1 220 ? 14.084 4.422 -9.088 1.00 86.62 220 SER A O 1
ATOM 1781 N N . TYR A 1 221 ? 12.482 5.977 -8.874 1.00 86.19 221 TYR A N 1
ATOM 1782 C CA . TYR A 1 221 ? 13.002 6.518 -7.617 1.00 86.19 221 TYR A CA 1
ATOM 1783 C C . TYR A 1 221 ? 12.952 5.486 -6.481 1.00 86.19 221 TYR A C 1
ATOM 1785 O O . TYR A 1 221 ? 13.917 5.328 -5.728 1.00 86.19 221 TYR A O 1
ATOM 1793 N N . LEU A 1 222 ? 11.838 4.766 -6.358 1.00 92.25 222 LEU A N 1
ATOM 1794 C CA . LEU A 1 222 ? 11.668 3.715 -5.359 1.00 92.25 222 LEU A CA 1
ATOM 1795 C C . LEU A 1 222 ? 12.615 2.537 -5.620 1.00 92.25 222 LEU A C 1
ATOM 1797 O O . LEU A 1 222 ? 13.276 2.073 -4.693 1.00 92.25 222 LEU A O 1
ATOM 1801 N N . PHE A 1 223 ? 12.795 2.141 -6.880 1.00 93.62 223 PHE A N 1
ATOM 1802 C CA . PHE A 1 223 ? 13.736 1.099 -7.274 1.00 93.62 223 PHE A CA 1
ATOM 1803 C C . PHE A 1 223 ? 15.175 1.468 -6.909 1.00 93.62 223 PHE A C 1
ATOM 1805 O O . PHE A 1 223 ? 15.899 0.645 -6.358 1.00 93.62 223 PHE A O 1
ATOM 1812 N N . MET A 1 224 ? 15.582 2.729 -7.095 1.00 87.12 224 MET A N 1
ATOM 1813 C CA . MET A 1 224 ? 16.881 3.206 -6.606 1.00 87.12 224 MET A CA 1
ATOM 1814 C C . MET A 1 224 ? 17.032 2.981 -5.090 1.00 87.12 224 MET A C 1
ATOM 1816 O O . MET A 1 224 ? 18.103 2.577 -4.634 1.00 87.12 224 MET A O 1
ATOM 1820 N N . ARG A 1 225 ? 15.986 3.226 -4.289 1.00 90.62 225 ARG A N 1
ATOM 1821 C CA . ARG A 1 225 ? 16.017 2.967 -2.836 1.00 90.62 225 ARG A CA 1
ATOM 1822 C C . ARG A 1 225 ? 16.131 1.472 -2.532 1.00 90.62 225 ARG A C 1
ATOM 1824 O O . ARG A 1 225 ? 16.917 1.103 -1.662 1.00 90.62 225 ARG A O 1
ATOM 1831 N N . VAL A 1 226 ? 15.408 0.631 -3.270 1.00 92.81 226 VAL A N 1
ATOM 1832 C CA . VAL A 1 226 ? 15.489 -0.834 -3.165 1.00 92.81 226 VAL A CA 1
ATOM 1833 C C . VAL A 1 226 ? 16.900 -1.328 -3.490 1.00 92.81 226 VAL A C 1
ATOM 1835 O O . VAL A 1 226 ? 17.483 -2.063 -2.697 1.00 92.81 226 VAL A O 1
ATOM 1838 N N . VAL A 1 227 ? 17.499 -0.862 -4.589 1.00 88.25 227 VAL A N 1
ATOM 1839 C CA . VAL A 1 227 ? 18.869 -1.219 -4.995 1.00 88.25 227 VAL A CA 1
ATOM 1840 C C . VAL A 1 227 ? 19.895 -0.803 -3.945 1.00 88.25 227 VAL A C 1
ATOM 1842 O O . VAL A 1 227 ? 20.796 -1.580 -3.628 1.00 88.25 227 VAL A O 1
ATOM 1845 N N . LYS A 1 228 ? 19.751 0.396 -3.363 1.00 86.81 228 LYS A N 1
ATOM 1846 C CA . LYS A 1 228 ? 20.628 0.864 -2.277 1.00 86.81 228 LYS A CA 1
ATOM 1847 C C . LYS A 1 228 ? 20.604 -0.084 -1.081 1.00 86.81 228 LYS A C 1
ATOM 1849 O O . LYS A 1 228 ? 21.663 -0.377 -0.534 1.00 86.81 228 LYS A O 1
ATOM 1854 N N . LEU A 1 229 ? 19.423 -0.558 -0.687 1.00 90.69 229 LEU A N 1
ATOM 1855 C CA . LEU A 1 229 ? 19.285 -1.422 0.482 1.00 90.69 229 LEU A CA 1
ATOM 1856 C C . LEU A 1 229 ? 19.687 -2.876 0.197 1.00 90.69 229 LEU A C 1
ATOM 1858 O O . LEU A 1 229 ? 20.348 -3.507 1.015 1.00 90.69 229 LEU A O 1
ATOM 1862 N N . LEU A 1 230 ? 19.326 -3.402 -0.974 1.00 91.62 230 LEU A N 1
ATOM 1863 C CA . LEU A 1 230 ? 19.536 -4.804 -1.335 1.00 91.62 230 LEU A CA 1
ATOM 1864 C C . LEU A 1 230 ? 20.849 -5.064 -2.086 1.00 91.62 230 LEU A C 1
ATOM 1866 O O . LEU A 1 230 ? 21.059 -6.183 -2.542 1.00 91.62 230 LEU A O 1
ATOM 1870 N N . LYS A 1 231 ? 21.754 -4.081 -2.203 1.00 85.75 231 LYS A N 1
ATOM 1871 C CA . LYS A 1 231 ? 22.962 -4.124 -3.054 1.00 85.75 231 LYS A CA 1
ATOM 1872 C C . LYS A 1 231 ? 23.679 -5.482 -3.086 1.00 85.75 231 LYS A C 1
ATOM 1874 O O . LYS A 1 231 ? 23.919 -6.014 -4.164 1.00 85.75 231 LYS A O 1
ATOM 1879 N N . ALA A 1 232 ? 23.999 -6.052 -1.922 1.00 88.38 232 ALA A N 1
ATOM 1880 C CA . ALA A 1 232 ? 24.703 -7.336 -1.830 1.00 88.38 232 ALA A CA 1
ATOM 1881 C C . ALA A 1 232 ? 23.858 -8.526 -2.322 1.00 88.38 232 ALA A C 1
ATOM 1883 O O . ALA A 1 232 ? 24.383 -9.461 -2.917 1.00 88.38 232 ALA A O 1
ATOM 1884 N N . LYS A 1 233 ? 22.541 -8.479 -2.105 1.00 90.00 233 LYS A N 1
ATOM 1885 C CA . LYS A 1 233 ? 21.585 -9.515 -2.519 1.00 90.00 233 LYS A CA 1
ATOM 1886 C C . LYS A 1 233 ? 21.258 -9.451 -4.013 1.00 90.00 233 LYS A C 1
ATOM 1888 O O . LYS A 1 233 ? 20.786 -10.433 -4.570 1.00 90.00 233 LYS A O 1
ATOM 1893 N N . LEU A 1 234 ? 21.522 -8.317 -4.665 1.00 88.88 234 LEU A N 1
ATOM 1894 C CA . LEU A 1 234 ? 21.231 -8.111 -6.085 1.00 88.88 234 LEU A CA 1
ATOM 1895 C C . LEU A 1 234 ? 22.323 -8.610 -7.033 1.00 88.88 234 LEU A C 1
ATOM 1897 O O . LEU A 1 234 ? 22.061 -8.705 -8.227 1.00 88.88 234 LEU A O 1
ATOM 1901 N N . VAL A 1 235 ? 23.514 -8.959 -6.529 1.00 86.25 235 VAL A N 1
ATOM 1902 C CA . VAL A 1 235 ? 24.650 -9.422 -7.352 1.00 86.25 235 VAL A CA 1
ATOM 1903 C C . VAL A 1 235 ? 24.268 -10.522 -8.359 1.00 86.25 235 VAL A C 1
ATOM 1905 O O . VAL A 1 235 ? 24.658 -10.391 -9.521 1.00 86.25 235 VAL A O 1
ATOM 1908 N N . PRO A 1 236 ? 23.472 -11.550 -7.997 1.00 90.56 236 PRO A N 1
ATOM 1909 C CA . PRO A 1 236 ? 23.064 -12.595 -8.940 1.00 90.56 236 PRO A CA 1
ATOM 1910 C C . PRO A 1 236 ? 22.126 -12.113 -10.058 1.00 90.56 236 PRO A C 1
ATOM 1912 O O . PRO A 1 236 ? 22.015 -12.772 -11.084 1.00 90.56 236 PRO A O 1
ATOM 1915 N N . PHE A 1 237 ? 21.455 -10.973 -9.876 1.00 89.31 237 PHE A N 1
ATOM 1916 C CA . PHE A 1 237 ? 20.396 -10.485 -10.763 1.00 89.31 237 PHE A CA 1
ATOM 1917 C C . PHE A 1 237 ? 20.833 -9.312 -11.650 1.00 89.31 237 PHE A C 1
ATOM 1919 O O . PHE A 1 237 ? 20.047 -8.855 -12.474 1.00 89.31 237 PHE A O 1
ATOM 1926 N N . ILE A 1 238 ? 22.068 -8.814 -11.501 1.00 84.56 238 ILE A N 1
ATOM 1927 C CA . ILE A 1 238 ? 22.562 -7.604 -12.187 1.00 84.56 238 ILE A CA 1
ATOM 1928 C C . ILE A 1 238 ? 22.336 -7.663 -13.698 1.00 84.56 238 ILE A C 1
ATOM 1930 O O . ILE A 1 238 ? 21.842 -6.699 -14.272 1.00 84.56 238 ILE A O 1
ATOM 1934 N N . GLU A 1 239 ? 22.677 -8.780 -14.338 1.00 82.50 239 GLU A N 1
ATOM 1935 C CA . GLU A 1 239 ? 22.547 -8.931 -15.789 1.00 82.50 239 GLU A CA 1
ATOM 1936 C C . GLU A 1 239 ? 21.083 -8.853 -16.237 1.00 82.50 239 GLU A C 1
ATOM 1938 O O . GLU A 1 239 ? 20.754 -8.079 -17.132 1.00 82.50 239 GLU A O 1
ATOM 1943 N N . SER A 1 240 ? 20.185 -9.552 -15.537 1.00 88.69 240 SER A N 1
ATOM 1944 C CA . SER A 1 240 ? 18.742 -9.488 -15.797 1.00 88.69 240 SER A CA 1
ATOM 1945 C C . SER A 1 240 ? 18.178 -8.083 -15.580 1.00 88.69 240 SER A C 1
ATOM 1947 O O . SER A 1 240 ? 17.335 -7.638 -16.357 1.00 88.69 240 SER A O 1
ATOM 1949 N N . ILE A 1 241 ? 18.637 -7.376 -14.541 1.00 87.12 241 ILE A N 1
ATOM 1950 C CA . ILE A 1 241 ? 18.225 -5.995 -14.263 1.00 87.12 241 ILE A CA 1
ATOM 1951 C C . ILE A 1 241 ? 18.676 -5.078 -15.405 1.00 87.12 241 ILE A C 1
ATOM 1953 O O . ILE A 1 241 ? 17.878 -4.298 -15.916 1.00 87.12 241 ILE A O 1
ATOM 1957 N N . LEU A 1 242 ? 19.941 -5.175 -15.827 1.00 82.94 242 LEU A N 1
ATOM 1958 C CA . LEU A 1 242 ? 20.489 -4.360 -16.914 1.00 82.94 242 LEU A CA 1
ATOM 1959 C C . LEU A 1 242 ? 19.762 -4.621 -18.235 1.00 82.94 242 LEU A C 1
ATOM 1961 O O . LEU A 1 242 ? 19.385 -3.667 -18.916 1.00 82.94 242 LEU A O 1
ATOM 1965 N N . GLN A 1 243 ? 19.508 -5.890 -18.558 1.00 86.69 243 GLN A N 1
ATOM 1966 C CA . GLN A 1 243 ? 18.778 -6.276 -19.762 1.00 86.69 243 GLN A CA 1
ATOM 1967 C C . GLN A 1 243 ? 17.354 -5.706 -19.763 1.00 86.69 243 GLN A C 1
ATOM 1969 O O . GLN A 1 243 ? 16.902 -5.170 -20.772 1.00 86.69 243 GLN A O 1
ATOM 1974 N N . SER A 1 244 ? 16.671 -5.756 -18.616 1.00 88.00 244 SER A N 1
ATOM 1975 C CA . SER A 1 244 ? 15.315 -5.223 -18.458 1.00 88.00 244 SER A CA 1
ATOM 1976 C C . SER A 1 244 ? 15.230 -3.696 -18.540 1.00 88.00 244 SER A C 1
ATOM 1978 O O . SER A 1 244 ? 14.137 -3.170 -18.719 1.00 88.00 244 SER A O 1
ATOM 1980 N N . LEU A 1 245 ? 16.339 -2.974 -18.357 1.00 83.81 245 LEU A N 1
ATOM 1981 C CA . LEU A 1 245 ? 16.371 -1.506 -18.372 1.00 83.81 245 LEU A CA 1
ATOM 1982 C C . LEU A 1 245 ? 16.898 -0.925 -19.690 1.00 83.81 245 LEU A C 1
ATOM 1984 O O . LEU A 1 245 ? 16.882 0.297 -19.866 1.00 83.81 245 LEU A O 1
ATOM 1988 N N . GLN A 1 246 ? 17.375 -1.765 -20.610 1.00 78.25 246 GLN A N 1
ATOM 1989 C CA . GLN A 1 246 ? 18.035 -1.334 -21.843 1.00 78.25 246 GLN A CA 1
ATOM 1990 C C . GLN A 1 246 ? 17.138 -0.433 -22.706 1.00 78.25 246 GLN A C 1
ATOM 1992 O O . GLN A 1 246 ? 17.568 0.623 -23.173 1.00 78.25 246 GLN A O 1
ATOM 1997 N N . ASP A 1 247 ? 15.876 -0.815 -22.874 1.00 79.50 247 ASP A N 1
ATOM 1998 C CA . ASP A 1 247 ? 14.853 -0.064 -23.603 1.00 79.50 247 ASP A CA 1
ATOM 1999 C C . ASP A 1 247 ? 14.542 1.286 -22.934 1.00 79.50 247 ASP A C 1
ATOM 2001 O O . ASP A 1 247 ? 14.412 2.313 -23.600 1.00 79.50 247 ASP A O 1
ATOM 2005 N N . THR A 1 248 ? 14.482 1.310 -21.603 1.00 74.75 248 THR A N 1
ATOM 2006 C CA . THR A 1 248 ? 14.223 2.510 -20.808 1.00 74.75 248 THR A CA 1
ATOM 2007 C C . THR A 1 248 ? 15.352 3.513 -20.980 1.00 74.75 248 THR A C 1
ATOM 2009 O O . THR A 1 248 ? 15.101 4.684 -21.269 1.00 74.75 248 THR A O 1
ATOM 2012 N N . VAL A 1 249 ? 16.601 3.054 -20.874 1.00 69.62 249 VAL A N 1
ATOM 2013 C CA . VAL A 1 249 ? 17.791 3.885 -21.104 1.00 69.62 249 VAL A CA 1
ATOM 2014 C C . VAL A 1 249 ? 17.837 4.394 -22.549 1.00 69.62 249 VAL A C 1
ATOM 2016 O O . VAL A 1 249 ? 18.144 5.569 -22.771 1.00 69.62 249 VAL A O 1
ATOM 2019 N N . ALA A 1 250 ? 17.470 3.559 -23.526 1.00 71.88 250 ALA A N 1
ATOM 2020 C CA . ALA A 1 250 ? 17.396 3.962 -24.928 1.00 71.88 250 ALA A CA 1
ATOM 2021 C C . ALA A 1 250 ? 16.351 5.069 -25.155 1.00 71.88 250 ALA A C 1
ATOM 2023 O O . ALA A 1 250 ? 16.681 6.087 -25.763 1.00 71.88 250 ALA A O 1
ATOM 2024 N N . ARG A 1 251 ? 15.138 4.936 -24.589 1.00 69.00 251 ARG A N 1
ATOM 2025 C CA . ARG A 1 251 ? 14.078 5.965 -24.655 1.00 69.00 251 ARG A CA 1
ATOM 2026 C C . ARG A 1 251 ? 14.529 7.312 -24.086 1.00 69.00 251 ARG A C 1
ATOM 2028 O O . ARG A 1 251 ? 14.229 8.359 -24.656 1.00 69.00 251 ARG A O 1
ATOM 2035 N N . PHE A 1 252 ? 15.250 7.304 -22.964 1.00 62.66 252 PHE A N 1
ATOM 2036 C CA . PHE A 1 252 ? 15.776 8.542 -22.379 1.00 62.66 252 PHE A CA 1
ATOM 2037 C C . PHE A 1 252 ? 16.882 9.162 -23.233 1.00 62.66 252 PHE A C 1
ATOM 2039 O O . PHE A 1 252 ? 16.941 10.385 -23.358 1.00 62.66 252 PHE A O 1
ATOM 2046 N N . THR A 1 253 ? 17.729 8.332 -23.843 1.00 57.91 253 THR A N 1
ATOM 2047 C CA . THR A 1 253 ? 18.796 8.790 -24.740 1.00 57.91 253 THR A CA 1
ATOM 2048 C C . THR A 1 253 ? 18.227 9.404 -26.020 1.00 57.91 253 THR A C 1
ATOM 2050 O O . THR A 1 253 ? 18.666 10.480 -26.413 1.00 57.91 253 THR A O 1
ATOM 2053 N N . SER A 1 254 ? 17.201 8.805 -26.632 1.00 59.34 254 SER A N 1
ATOM 2054 C CA . SER A 1 254 ? 16.569 9.351 -27.843 1.00 59.34 254 SER A CA 1
ATOM 2055 C C . SER A 1 254 ? 15.825 10.664 -27.587 1.00 59.34 254 SER A C 1
ATOM 2057 O O . SER A 1 254 ? 15.899 11.576 -28.406 1.00 59.34 254 SER A O 1
ATOM 2059 N N . LEU A 1 255 ? 15.163 10.805 -26.431 1.00 55.34 255 LEU A N 1
ATOM 2060 C CA . LEU A 1 255 ? 14.448 12.034 -26.064 1.00 55.34 255 LEU A CA 1
ATOM 2061 C C . LEU A 1 255 ? 15.397 13.233 -25.858 1.00 55.34 255 LEU A C 1
ATOM 2063 O O . LEU A 1 255 ? 14.989 14.379 -26.029 1.00 55.34 255 LEU A O 1
ATOM 2067 N N . ASN A 1 256 ? 16.672 12.984 -25.527 1.00 45.28 256 ASN A N 1
ATOM 2068 C CA . ASN A 1 256 ? 17.703 14.028 -25.449 1.00 45.28 256 ASN A CA 1
ATOM 2069 C C . ASN A 1 256 ? 18.045 14.637 -26.814 1.00 45.28 256 ASN A C 1
ATOM 2071 O O . ASN A 1 256 ? 18.462 15.790 -26.864 1.00 45.28 256 ASN A O 1
ATOM 2075 N N . HIS A 1 257 ? 17.882 13.884 -27.905 1.00 38.97 257 HIS A N 1
ATOM 2076 C CA . HIS A 1 257 ? 18.183 14.374 -29.251 1.00 38.97 257 HIS A CA 1
ATOM 2077 C C . HIS A 1 257 ? 17.070 15.264 -29.814 1.00 38.97 257 HIS A C 1
ATOM 2079 O O . HIS A 1 257 ? 17.357 16.153 -30.605 1.00 38.97 257 HIS A O 1
ATOM 2085 N N . THR A 1 258 ? 15.821 15.077 -29.377 1.00 42.81 258 THR A N 1
ATOM 2086 C CA . THR A 1 258 ? 14.654 15.832 -29.870 1.00 42.81 258 THR A CA 1
ATOM 2087 C C . THR A 1 258 ? 14.330 17.080 -29.045 1.00 42.81 258 THR A C 1
ATOM 2089 O O . THR A 1 258 ? 13.625 17.964 -29.519 1.00 42.81 258 THR A O 1
ATOM 2092 N N . SER A 1 259 ? 14.831 17.189 -27.808 1.00 43.72 259 SER A N 1
ATOM 2093 C CA . SER A 1 259 ? 14.595 18.360 -26.944 1.00 43.72 259 SER A CA 1
ATOM 2094 C C . SER A 1 259 ? 15.411 19.604 -27.320 1.00 43.72 259 SER A C 1
ATOM 2096 O O . SER A 1 259 ? 15.235 20.639 -26.687 1.00 43.72 259 SER A O 1
ATOM 2098 N N . ASN A 1 260 ? 16.285 19.525 -28.329 1.00 39.22 260 ASN A N 1
ATOM 2099 C CA . ASN A 1 260 ? 16.976 20.702 -28.862 1.00 39.22 260 ASN A CA 1
ATOM 2100 C C . ASN A 1 260 ? 16.100 21.551 -29.809 1.00 39.22 260 ASN A C 1
ATOM 2102 O O . ASN A 1 260 ? 16.512 22.661 -30.129 1.00 39.22 260 ASN A O 1
ATOM 2106 N N . ASP A 1 261 ? 14.899 21.083 -30.187 1.00 36.94 261 ASP A N 1
ATOM 2107 C CA . ASP A 1 261 ? 14.076 21.720 -31.234 1.00 36.94 261 ASP A CA 1
ATOM 2108 C C . ASP A 1 261 ? 12.693 22.236 -30.772 1.00 36.94 261 ASP A C 1
ATOM 2110 O O . ASP A 1 261 ? 11.930 22.748 -31.588 1.00 36.94 261 ASP A O 1
ATOM 2114 N N . PHE A 1 262 ? 12.343 22.169 -29.480 1.00 35.06 262 PHE A N 1
ATOM 2115 C CA . PHE A 1 262 ? 11.058 22.690 -28.976 1.00 35.06 262 PHE A CA 1
ATOM 2116 C C . PHE A 1 262 ? 11.247 23.880 -28.028 1.00 35.06 262 PHE A C 1
ATOM 2118 O O . PHE A 1 262 ? 11.216 23.748 -26.805 1.00 35.06 262 PHE A O 1
ATOM 2125 N N . SER A 1 263 ? 11.411 25.071 -28.608 1.00 40.34 263 SER A N 1
ATOM 2126 C CA . SER A 1 263 ? 11.217 26.338 -27.903 1.00 40.34 263 SER A CA 1
ATOM 2127 C C . SER A 1 263 ? 9.737 26.736 -27.939 1.00 40.34 263 SER A C 1
ATOM 2129 O O . SER A 1 263 ? 9.209 27.023 -29.012 1.00 40.34 263 SER A O 1
ATOM 2131 N N . GLY A 1 264 ? 9.098 26.818 -26.769 1.00 40.16 264 GLY A N 1
ATOM 2132 C CA . GLY A 1 264 ? 7.853 27.572 -26.583 1.00 40.16 264 GLY A CA 1
ATOM 2133 C C . GLY A 1 264 ? 6.645 26.752 -26.131 1.00 40.16 264 GLY A C 1
ATOM 2134 O O . GLY A 1 264 ? 5.765 26.464 -26.930 1.00 40.16 264 GLY A O 1
ATOM 2135 N N . SER A 1 265 ? 6.573 26.430 -24.838 1.00 38.09 265 SER A N 1
ATOM 2136 C CA . SER A 1 265 ? 5.308 26.260 -24.105 1.00 38.09 265 SER A CA 1
ATOM 2137 C C . SER A 1 265 ? 5.594 26.294 -22.600 1.00 38.09 265 SER A C 1
ATOM 2139 O O . SER A 1 265 ? 6.636 25.803 -22.165 1.00 38.09 265 SER A O 1
ATOM 2141 N N . GLU A 1 266 ? 4.698 26.903 -21.823 1.00 40.34 266 GLU A N 1
ATOM 2142 C CA . GLU A 1 266 ? 4.804 27.254 -20.393 1.00 40.34 266 GLU A CA 1
ATOM 2143 C C . GLU A 1 266 ? 4.811 26.049 -19.424 1.00 40.34 266 GLU A C 1
ATOM 2145 O O . GLU A 1 266 ? 4.064 26.019 -18.453 1.00 40.34 266 GLU A O 1
ATOM 2150 N N . ASP A 1 267 ? 5.677 25.058 -19.649 1.00 41.91 267 ASP A N 1
ATOM 2151 C CA . ASP A 1 267 ? 5.770 23.840 -18.826 1.00 41.91 267 ASP A CA 1
ATOM 2152 C C . ASP A 1 267 ? 7.212 23.585 -18.335 1.00 41.91 267 ASP A C 1
ATOM 2154 O O . ASP A 1 267 ? 7.762 22.479 -18.349 1.00 41.91 267 ASP A O 1
ATOM 2158 N N . GLY A 1 268 ? 7.881 24.668 -17.923 1.00 35.34 268 GLY A N 1
ATOM 2159 C CA . GLY A 1 268 ? 9.289 24.676 -17.506 1.00 35.34 268 GLY A CA 1
ATOM 2160 C C . GLY A 1 268 ? 9.599 23.845 -16.251 1.00 35.34 268 GLY A C 1
ATOM 2161 O O . GLY A 1 268 ? 10.754 23.472 -16.039 1.00 35.34 268 GLY A O 1
ATOM 2162 N N . SER A 1 269 ? 8.588 23.495 -15.450 1.00 41.47 269 SER A N 1
ATOM 2163 C CA . SER A 1 269 ? 8.712 22.593 -14.295 1.00 41.47 269 SER A CA 1
ATOM 2164 C C . SER A 1 269 ? 8.990 21.151 -14.730 1.00 41.47 269 SER A C 1
ATOM 2166 O O . SER A 1 269 ? 9.886 20.502 -14.188 1.00 41.47 269 SER A O 1
ATOM 2168 N N . HIS A 1 270 ? 8.307 20.673 -15.774 1.00 39.34 270 HIS A N 1
ATOM 2169 C CA . HIS A 1 270 ? 8.497 19.330 -16.317 1.00 39.34 270 HIS A CA 1
ATOM 2170 C C . HIS A 1 270 ? 9.870 19.178 -16.979 1.00 39.34 270 HIS A C 1
ATOM 2172 O O . HIS A 1 270 ? 10.528 18.152 -16.806 1.00 39.34 270 HIS A O 1
ATOM 2178 N N . ILE A 1 271 ? 10.354 20.215 -17.669 1.00 38.72 271 ILE A N 1
ATOM 2179 C CA . ILE A 1 271 ? 11.675 20.211 -18.313 1.00 38.72 271 ILE A CA 1
ATOM 2180 C C . ILE A 1 271 ? 12.792 20.178 -17.256 1.00 38.72 271 ILE A C 1
ATOM 2182 O O . ILE A 1 271 ? 13.686 19.335 -17.342 1.00 38.72 271 ILE A O 1
ATOM 2186 N N . PHE A 1 272 ? 12.724 21.017 -16.215 1.00 36.09 272 PHE A N 1
ATOM 2187 C CA . PHE A 1 272 ? 13.735 21.061 -15.149 1.00 36.09 272 PHE A CA 1
ATOM 2188 C C . PHE A 1 272 ? 13.770 19.769 -14.304 1.00 36.09 272 PHE A C 1
ATOM 2190 O O . PHE A 1 272 ? 14.845 19.258 -13.974 1.00 36.09 272 PHE A O 1
ATOM 2197 N N . GLU A 1 273 ? 12.609 19.167 -14.025 1.00 43.00 273 GLU A N 1
ATOM 2198 C CA . GLU A 1 273 ? 12.516 17.884 -13.313 1.00 43.00 273 GLU A CA 1
ATOM 2199 C C . GLU A 1 273 ? 13.041 16.698 -14.138 1.00 43.00 273 GLU A C 1
ATOM 2201 O O . GLU A 1 273 ? 13.671 15.787 -13.589 1.00 43.00 273 GLU A O 1
ATOM 2206 N N . ILE A 1 274 ? 12.854 16.722 -15.463 1.0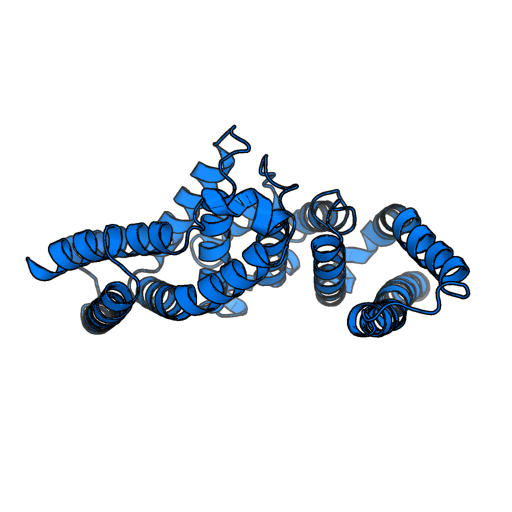0 39.75 274 ILE A N 1
ATOM 2207 C CA . ILE A 1 274 ? 13.435 15.738 -16.384 1.00 39.75 274 ILE A CA 1
ATOM 2208 C C . ILE A 1 274 ? 14.973 15.776 -16.314 1.00 39.75 274 ILE A C 1
ATOM 2210 O O . ILE A 1 274 ? 15.600 14.715 -16.278 1.00 39.75 274 ILE A O 1
ATOM 2214 N N . TYR A 1 275 ? 15.600 16.955 -16.222 1.00 38.56 275 TYR A N 1
ATOM 2215 C CA . TYR A 1 275 ? 17.059 17.075 -16.065 1.00 38.56 275 TYR A CA 1
ATOM 2216 C C . TYR A 1 275 ? 17.569 16.573 -14.700 1.00 38.56 275 TYR A C 1
ATOM 2218 O O . TYR A 1 275 ? 18.619 15.927 -14.640 1.00 38.56 275 TYR A O 1
ATOM 2226 N N . HIS A 1 276 ? 16.814 16.772 -13.614 1.00 37.94 276 HIS A N 1
ATOM 2227 C CA . HIS A 1 276 ? 17.170 16.247 -12.287 1.00 37.94 276 HIS A CA 1
ATOM 2228 C C . HIS A 1 276 ? 17.088 14.709 -12.192 1.00 37.94 276 HIS A C 1
ATOM 2230 O O . HIS A 1 276 ? 17.916 14.090 -11.509 1.00 37.94 276 HIS A O 1
ATOM 2236 N N . LEU A 1 277 ? 16.135 14.081 -12.897 1.00 39.16 277 LEU A N 1
ATOM 2237 C CA . LEU A 1 277 ? 16.023 12.619 -13.006 1.00 39.16 277 LEU A CA 1
ATOM 2238 C C . LEU A 1 277 ? 17.092 12.015 -13.935 1.00 39.16 277 LEU A C 1
ATOM 2240 O O . LEU A 1 277 ? 17.670 10.978 -13.596 1.00 39.16 277 LEU A O 1
ATOM 2244 N N . LYS A 1 278 ? 17.380 12.677 -15.070 1.00 46.44 278 LYS A N 1
ATOM 2245 C CA . LYS A 1 278 ? 18.386 12.263 -16.072 1.00 46.44 278 LYS A CA 1
ATOM 2246 C C . LYS A 1 278 ? 19.765 12.051 -15.447 1.00 46.44 278 LYS A C 1
ATOM 2248 O O . LYS A 1 278 ? 20.418 11.047 -15.724 1.00 46.44 278 LYS A O 1
ATOM 2253 N N . SER A 1 279 ? 20.178 12.956 -14.565 1.00 43.31 279 SER A N 1
ATOM 2254 C CA . SER A 1 279 ? 21.524 12.944 -13.988 1.00 43.31 279 SER A CA 1
ATOM 2255 C C . SER A 1 279 ? 21.668 12.021 -12.781 1.00 43.31 279 SER A C 1
ATOM 2257 O O . SER A 1 279 ? 22.762 11.556 -12.513 1.00 43.31 279 SER A O 1
ATOM 2259 N N . ASN A 1 280 ? 20.600 11.718 -12.038 1.00 44.44 280 ASN A N 1
ATOM 2260 C CA . ASN A 1 280 ? 20.731 10.913 -10.820 1.00 44.44 280 ASN A CA 1
ATOM 2261 C C . ASN A 1 280 ? 20.334 9.455 -11.019 1.00 44.44 280 ASN A C 1
ATOM 2263 O O . ASN A 1 280 ? 20.984 8.592 -10.458 1.00 44.44 280 ASN A O 1
ATOM 2267 N N . LEU 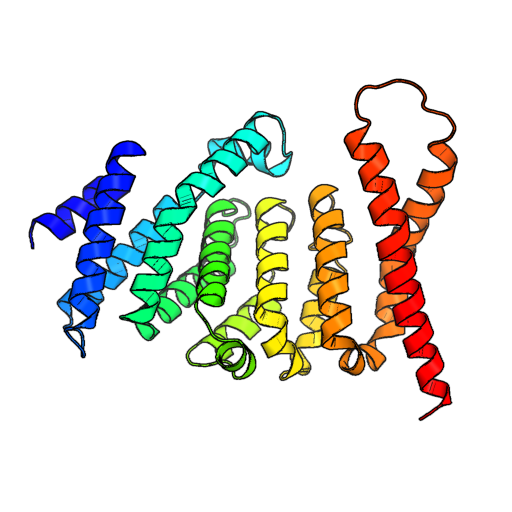A 1 281 ? 19.320 9.123 -11.815 1.00 48.91 281 LEU A N 1
ATOM 2268 C CA . LEU A 1 281 ? 18.873 7.732 -11.909 1.00 48.91 281 LEU A CA 1
ATOM 2269 C C . LEU A 1 281 ? 19.765 6.894 -12.834 1.00 48.91 281 LEU A C 1
ATOM 2271 O O . LEU A 1 281 ? 20.173 5.799 -12.455 1.00 48.91 281 LEU A O 1
ATOM 2275 N N . ILE A 1 282 ? 20.102 7.419 -14.016 1.00 50.22 282 ILE A N 1
ATOM 2276 C CA . ILE A 1 282 ? 20.972 6.730 -14.979 1.00 50.22 282 ILE A CA 1
ATOM 2277 C C . ILE A 1 282 ? 22.394 6.676 -14.430 1.00 50.22 282 ILE A C 1
ATOM 2279 O O . ILE A 1 282 ? 22.965 5.598 -14.383 1.00 50.22 282 ILE A O 1
ATOM 2283 N N . ILE A 1 283 ? 22.940 7.784 -13.914 1.00 50.34 283 ILE A N 1
ATOM 2284 C CA . ILE A 1 283 ? 24.276 7.767 -13.299 1.00 50.34 283 ILE A CA 1
ATOM 2285 C C . ILE A 1 283 ? 24.278 6.878 -12.056 1.00 50.34 283 ILE A C 1
ATOM 2287 O O . ILE A 1 283 ? 25.220 6.124 -11.881 1.00 50.34 283 ILE A O 1
ATOM 2291 N N . TYR A 1 284 ? 23.247 6.875 -11.206 1.00 50.88 284 TYR A N 1
ATOM 2292 C CA . TYR A 1 284 ? 23.283 6.050 -9.997 1.00 50.88 284 TYR A CA 1
ATOM 2293 C C . TYR A 1 284 ? 23.031 4.567 -10.276 1.00 50.88 284 TYR A C 1
ATOM 2295 O O . TYR A 1 284 ? 23.721 3.750 -9.679 1.00 50.88 284 TYR A O 1
ATOM 2303 N N . LEU A 1 285 ? 22.124 4.182 -11.181 1.00 51.66 285 LEU A N 1
ATOM 2304 C CA . LEU A 1 285 ? 21.956 2.776 -11.581 1.00 51.66 285 LEU A CA 1
ATOM 2305 C C . LEU A 1 285 ? 23.172 2.287 -12.369 1.00 51.66 285 LEU A C 1
ATOM 2307 O O . LEU A 1 285 ? 23.718 1.241 -12.037 1.00 51.66 285 LEU A O 1
ATOM 2311 N N . HIS A 1 286 ? 23.662 3.069 -13.331 1.00 51.22 286 HIS A N 1
ATOM 2312 C CA . HIS A 1 286 ? 24.841 2.723 -14.120 1.00 51.22 286 HIS A CA 1
ATOM 2313 C C . HIS A 1 286 ? 26.105 2.683 -13.247 1.00 51.22 286 HIS A C 1
ATOM 2315 O O . HIS A 1 286 ? 26.805 1.680 -13.266 1.00 51.22 286 HIS A O 1
ATOM 2321 N N . CYS A 1 287 ? 26.368 3.679 -12.390 1.00 44.41 287 CYS A N 1
ATOM 2322 C CA . CYS A 1 287 ? 27.515 3.664 -11.471 1.00 44.41 287 CYS A CA 1
ATOM 2323 C C . CYS A 1 287 ? 27.372 2.621 -10.358 1.00 44.41 287 CYS A C 1
ATOM 2325 O O . CYS A 1 287 ? 28.371 2.004 -10.006 1.00 44.41 287 CYS A O 1
ATOM 2327 N N . SER A 1 288 ? 26.179 2.377 -9.802 1.00 47.62 288 SER A N 1
ATOM 2328 C CA . SER A 1 288 ? 26.004 1.365 -8.742 1.00 47.62 288 SER A CA 1
ATOM 2329 C C . SER A 1 288 ? 26.127 -0.058 -9.282 1.00 47.62 288 SER A C 1
ATOM 2331 O O . SER A 1 288 ? 26.708 -0.907 -8.605 1.00 47.62 288 SER A O 1
ATOM 2333 N N . LEU A 1 289 ? 25.633 -0.310 -10.499 1.00 49.31 289 LEU A N 1
ATOM 2334 C CA . LEU A 1 289 ? 25.760 -1.605 -11.171 1.00 49.31 289 LEU A CA 1
ATOM 2335 C C . LEU A 1 289 ? 27.180 -1.802 -11.735 1.00 49.31 289 LEU A C 1
ATOM 2337 O O . LEU A 1 289 ? 27.735 -2.880 -11.550 1.00 49.31 289 LEU A O 1
ATOM 2341 N N . LEU A 1 290 ? 27.835 -0.760 -12.275 1.00 45.72 290 LEU A N 1
ATOM 2342 C CA . LEU A 1 290 ? 29.257 -0.796 -12.672 1.00 45.72 290 LEU A CA 1
ATOM 2343 C C . LEU A 1 290 ? 30.208 -1.000 -11.481 1.00 45.72 290 LEU A C 1
ATOM 2345 O O . LEU A 1 290 ? 31.213 -1.705 -11.591 1.00 45.72 290 LEU A O 1
ATOM 2349 N N . PHE A 1 291 ? 29.913 -0.411 -10.317 1.00 41.91 291 PHE A N 1
ATOM 2350 C CA . PHE A 1 291 ? 30.671 -0.695 -9.093 1.00 41.91 291 PHE A CA 1
ATOM 2351 C C . PHE A 1 291 ? 30.458 -2.135 -8.615 1.00 41.91 291 PHE A C 1
ATOM 2353 O O . PHE A 1 291 ? 31.395 -2.745 -8.104 1.00 41.91 291 PHE A O 1
ATOM 2360 N N . ALA A 1 292 ? 29.260 -2.695 -8.796 1.00 40.53 292 ALA A N 1
ATOM 2361 C CA . ALA A 1 292 ? 28.976 -4.085 -8.452 1.00 40.53 292 ALA A CA 1
ATOM 2362 C C . ALA A 1 292 ? 29.662 -5.080 -9.413 1.00 40.53 292 ALA A C 1
ATOM 2364 O O . ALA A 1 292 ? 30.181 -6.096 -8.956 1.00 40.53 292 ALA A O 1
ATOM 2365 N N . THR A 1 293 ? 29.784 -4.764 -10.709 1.00 40.28 293 THR A N 1
ATOM 2366 C CA . THR A 1 293 ? 30.585 -5.566 -11.655 1.00 40.28 293 THR A CA 1
ATOM 2367 C C . THR A 1 293 ? 32.086 -5.482 -11.375 1.00 40.28 293 THR A C 1
ATOM 2369 O O . THR A 1 293 ? 32.796 -6.460 -11.580 1.00 40.28 293 THR A O 1
ATOM 2372 N N . ARG A 1 294 ? 32.588 -4.358 -10.840 1.00 37.69 294 ARG A N 1
ATOM 2373 C CA . ARG A 1 294 ? 34.002 -4.215 -10.436 1.00 37.69 294 ARG A CA 1
ATOM 2374 C C . ARG A 1 294 ? 34.346 -5.003 -9.161 1.00 37.69 294 ARG A C 1
ATOM 2376 O O . ARG A 1 294 ? 35.508 -5.325 -8.941 1.00 37.69 294 ARG A O 1
ATOM 2383 N N . TRP A 1 295 ? 33.342 -5.360 -8.357 1.00 31.09 295 TRP A N 1
ATOM 2384 C CA . TRP A 1 295 ? 33.489 -6.192 -7.155 1.00 31.09 295 TRP A CA 1
ATOM 2385 C C . TRP A 1 295 ? 33.693 -7.686 -7.467 1.00 31.09 295 TRP A C 1
ATOM 2387 O O . TRP A 1 295 ? 34.385 -8.361 -6.711 1.00 31.09 295 TRP A O 1
ATOM 2397 N N . LYS A 1 296 ? 33.222 -8.177 -8.628 1.00 37.62 296 LYS A N 1
ATOM 2398 C CA . LYS A 1 296 ? 33.554 -9.526 -9.145 1.00 37.62 296 LYS A CA 1
ATOM 2399 C C . LYS A 1 296 ? 35.058 -9.744 -9.380 1.00 37.62 296 LYS A C 1
ATOM 2401 O O . LYS A 1 296 ? 35.473 -10.882 -9.529 1.00 37.62 296 LYS A O 1
ATOM 2406 N N . HIS A 1 297 ? 35.860 -8.678 -9.433 1.00 37.19 297 HIS A N 1
ATOM 2407 C CA . HIS A 1 297 ? 37.313 -8.757 -9.621 1.00 37.19 297 HIS A CA 1
ATOM 2408 C C . HIS A 1 297 ? 38.127 -8.694 -8.316 1.00 37.19 297 HIS A C 1
ATOM 2410 O O . HIS A 1 297 ? 39.348 -8.793 -8.375 1.00 37.19 297 HIS A O 1
ATOM 2416 N N . TYR A 1 298 ? 37.479 -8.522 -7.158 1.00 33.31 298 TYR A N 1
ATOM 2417 C CA . TYR A 1 298 ? 38.142 -8.392 -5.850 1.00 33.31 298 TYR A CA 1
ATOM 2418 C C . TYR A 1 298 ? 37.591 -9.353 -4.777 1.00 33.31 298 TYR A C 1
ATOM 2420 O O . TYR A 1 298 ? 37.892 -9.182 -3.598 1.00 33.31 298 TYR A O 1
ATOM 2428 N N . SER A 1 299 ? 36.792 -10.348 -5.178 1.00 32.53 299 SER A N 1
ATOM 2429 C CA . SER A 1 299 ? 36.403 -11.518 -4.365 1.00 32.53 299 SER A CA 1
ATOM 2430 C C . SER A 1 299 ? 36.963 -12.771 -5.023 1.00 32.53 299 SER A C 1
ATOM 2432 O O . SER A 1 299 ? 37.372 -13.685 -4.281 1.00 32.53 299 SER A O 1
#

Sequence (299 aa):
MKYCHLSFYVMQNCEVDTTFSIVQFLSCYVATMKSLSPLREKQLHHVGRMLEVICAQIRYDPIYRDNLDMLDKIGREEEETMVEYRKDLFVLLRNVGRVAPDVTQMFIRNSLVSCISSVSERNVEEVEASLSLLYALGESLSDEAIKTGSGLLSELVPTLVSTRFQCHSNRLVALVYLDTITRYIKFVQEHTEYVPMVLTAFLDERGIHHPNFHVRRRASYLFMRVVKLLKAKLVPFIESILQSLQDTVARFTSLNHTSNDFSGSEDGSHIFEIYHLKSNLIIYLHCSLLFATRWKHYS

Mean predicted aligned error: 9.04 Å

Nearest PDB structures (foldseek):
  3icq-assembly2_U  TM=8.461E-01  e=7.030E-07  Schizosaccharomyces pombe
  3ibv-assembly1_A  TM=8.346E-01  e=7.644E-07  Schizosaccharomyces pombe
  3ibv-assembly2_B  TM=8.257E-01  e=2.688E-06  Schizosaccharomyces pombe
  2h4m-assembly1_B  TM=6.094E-01  e=1.281E-01  Homo sapiens
  6xns-assembly1_A  TM=2.516E-01  e=2.401E-01  synthetic construct

InterPro domains:
  IPR011989 Armadillo-like helical [G3DSA:1.25.10.10] (1-288)
  IPR016024 Armadillo-type fold [SSF48371] (47-248)
  IPR040017 Exportin-T [PTHR15952] (4-275)
  IPR045546 Exportin-T, C-terminal domain [PF19282] (26-255)

Solvent-accessible surface area (backbone atoms only — not comparable to full-atom values): 16554 Å² total; per-residue (Å²): 112,74,61,59,60,49,46,55,54,44,59,72,73,58,57,72,78,60,38,55,59,44,52,51,52,50,43,53,52,53,57,61,47,64,80,42,76,79,74,50,72,70,55,52,52,51,49,53,54,50,52,54,49,45,55,60,67,59,33,65,65,76,89,44,47,67,35,46,51,71,54,42,75,67,17,48,53,51,51,53,50,49,57,62,63,38,50,61,52,52,52,42,49,46,52,47,37,72,70,38,46,69,64,44,49,52,50,47,48,51,45,42,53,52,45,63,70,47,88,57,58,84,45,48,42,60,42,34,30,32,39,48,52,51,40,52,52,59,71,71,49,51,72,64,45,46,37,72,22,54,81,62,40,60,54,47,52,58,50,58,53,72,57,79,60,78,36,34,80,38,45,61,36,24,46,46,49,53,53,34,52,62,68,47,40,58,25,38,65,73,43,58,86,48,46,65,42,50,50,48,51,44,58,33,57,52,9,49,57,22,90,52,66,71,42,18,56,50,34,46,57,51,46,53,54,49,49,69,74,36,50,84,77,40,64,90,45,48,67,63,53,52,62,67,40,48,66,59,54,47,55,57,55,55,52,61,70,59,63,80,76,72,87,84,72,100,53,65,67,62,56,54,50,49,54,59,47,56,62,47,52,54,48,47,52,50,50,53,50,52,54,54,59,57,45,73,76,77,114

Secondary structure (DSSP, 8-state):
-HHHHHHHHHHHHS-HHHHHHHHHHHHHHHHHHTTSPSPPHHHHHHHHHHHHHHHHHTSPPGGGHHHHHHT-HHHHHHHHHHHHHHHHHHHHHHHHHHH-HHHHHHHHHHHHHHHHH---TT-HHHHHHHHHHHHHHHHHS-HHHHHHTTTTHHHHHHHHHH---GGGGSHHHHHHHHHHHHHTHHHHHH-GGGHHHHHHHHHSTTTTT-SSHHHHHHHHHHHHHHHHHHTTTTGGGHHHHHHHHHHHHHHHHHHHHHTTS----S-HHHHHHHHHHHHHHHHHHHHHHHHHHHHTT--